Protein AF-A0AAJ0FU64-F1 (afdb_monomer)

Sequence (240 aa):
MDQGQDSQDTFSQEDHQVAYIFDPDQDENTRHQRPSKRRRVAKGPKKGAKTADEPPLFVPLFNGAEKTDFVKLRQRKFEESWGLIDQRIQNILRESNSATLEEVTKFVASAETECAGQIPSAFVITGPNIASQDLLFQQLSESLQQSVGGKFVRLKSSEAVTLKAALKKTIREAMASVGDEENDDLQVGNSQDTRRYLDYDLEALEVYIRPLKCEHVFVAFQDSEGFDSSLLSDLITLFQ

InterPro domains:
  IPR020795 Origin recognition complex, subunit 3 [PTHR12748] (24-239)
  IPR045667 Origin recognition complex subunit 3, N-terminal [PF07034] (40-238)

Secondary structure (DSSP, 8-state):
------------GGGG-S-----TTGGGT--SS--------PPPPP---SSS-PPPSSPPSGGGTS-HHHHHHHHHHHHHHHHHHHHHHHHHHHHHTHHHHHHHHHHHHHHHHHSTTS---------S-HHHHHHHHHHHHHHHHHHT--EEEEE-TTT-SSHHHHHHHHHHHHH--SS----SEEE-SSTT---EEETT-HHHHHHHHHHHT---EEEEETTGGGS-HHHHHHHHHHT-

Organism: NCBI:txid1105319

Foldseek 3Di:
DDDDDDPPPPDDPVNPDPDDDDDVVVVPPPPPDDDDDDDDDDDDDDDDDPDDPDDQPFDAPPVNPRDSVVSVVVSVVCVVVVVVVVVVVVVCLLVVCVVVLVVVLVQVVCCVPPVPPADRDDDDDDDPPLVSLVVNLVSNQVSCCVRVVAFEAEDEQVQPVDLQSVLLRLQCRRLDPPDDDDDQWDQQDDPPDRDIDGSNDCVSSCSNCVVVVHPDYHYHHSPVVSHDPVSVVVVSVVVD

Mean predicted aligned error: 13.58 Å

Structure (mmCIF, N/CA/C/O backbone):
data_AF-A0AAJ0FU64-F1
#
_entry.id   AF-A0AAJ0FU64-F1
#
loop_
_atom_site.group_PDB
_atom_site.id
_atom_site.type_symbol
_atom_site.label_atom_id
_atom_site.label_alt_id
_atom_site.label_comp_id
_atom_site.label_asym_id
_atom_site.label_entity_id
_atom_site.label_seq_id
_atom_site.pdbx_PDB_ins_code
_atom_site.Cartn_x
_atom_site.Cartn_y
_atom_site.Cartn_z
_atom_site.occupancy
_atom_site.B_iso_or_equiv
_atom_site.auth_seq_id
_atom_site.auth_comp_id
_atom_site.auth_asym_id
_atom_site.auth_atom_id
_atom_site.pdbx_PDB_model_num
ATOM 1 N N . MET A 1 1 ? 54.164 55.523 3.004 1.00 37.66 1 MET A N 1
ATOM 2 C CA . MET A 1 1 ? 52.748 55.328 3.367 1.00 37.66 1 MET A CA 1
ATOM 3 C C . MET A 1 1 ? 52.081 54.774 2.132 1.00 37.66 1 MET A C 1
ATOM 5 O O . MET A 1 1 ? 51.809 55.544 1.226 1.00 37.66 1 MET A O 1
ATOM 9 N N . ASP A 1 2 ? 51.955 53.455 2.063 1.00 37.62 2 ASP A N 1
ATOM 10 C CA . ASP A 1 2 ? 51.223 52.776 0.997 1.00 37.62 2 ASP A CA 1
ATOM 11 C C . ASP A 1 2 ? 49.914 52.302 1.632 1.00 37.62 2 ASP A C 1
ATOM 13 O O . ASP A 1 2 ? 49.940 51.550 2.610 1.00 37.62 2 ASP A O 1
ATOM 17 N N . GLN A 1 3 ? 48.802 52.907 1.215 1.00 38.75 3 GLN A N 1
ATOM 18 C CA . GLN A 1 3 ? 47.467 52.558 1.695 1.00 38.75 3 GLN A CA 1
ATOM 19 C C . GLN A 1 3 ? 46.899 51.469 0.787 1.00 38.75 3 GLN A C 1
ATOM 21 O O . GLN A 1 3 ? 47.032 51.535 -0.432 1.00 38.75 3 GLN A O 1
ATOM 26 N N . GLY A 1 4 ? 46.312 50.464 1.432 1.00 42.72 4 GLY A N 1
ATOM 27 C CA . GLY A 1 4 ? 45.973 49.175 0.852 1.00 42.72 4 GLY A CA 1
ATOM 28 C C . GLY A 1 4 ? 44.839 49.142 -0.164 1.00 42.72 4 GLY A C 1
ATOM 29 O O . GLY A 1 4 ? 44.128 50.113 -0.411 1.00 42.72 4 GLY A O 1
ATOM 30 N N . GLN A 1 5 ? 44.627 47.927 -0.659 1.00 37.69 5 GLN A N 1
ATOM 31 C CA . GLN A 1 5 ? 43.311 47.440 -1.043 1.00 37.69 5 GLN A CA 1
ATOM 32 C C . GLN A 1 5 ? 43.316 45.917 -0.918 1.00 37.69 5 GLN A C 1
ATOM 34 O O . GLN A 1 5 ? 43.734 45.194 -1.821 1.00 37.69 5 GLN A O 1
ATOM 39 N N . ASP A 1 6 ? 42.883 45.449 0.256 1.00 40.53 6 ASP A N 1
ATOM 40 C CA . ASP A 1 6 ? 42.442 44.075 0.459 1.00 40.53 6 ASP A CA 1
ATOM 41 C C . ASP A 1 6 ? 41.358 43.778 -0.579 1.00 40.53 6 ASP A C 1
ATOM 43 O O . ASP A 1 6 ? 40.273 44.365 -0.571 1.00 40.53 6 ASP A O 1
ATOM 47 N N . SER A 1 7 ? 41.679 42.892 -1.518 1.00 45.56 7 SER A N 1
ATOM 48 C CA . SER A 1 7 ? 40.706 42.340 -2.451 1.00 45.56 7 SER A CA 1
ATOM 49 C C . SER A 1 7 ? 39.827 41.378 -1.660 1.00 45.56 7 SER A C 1
ATOM 51 O O . SER A 1 7 ? 40.159 40.208 -1.505 1.00 45.56 7 SER A O 1
ATOM 53 N N . GLN A 1 8 ? 38.741 41.897 -1.084 1.00 46.25 8 GLN A N 1
ATOM 54 C CA . GLN A 1 8 ? 37.672 41.070 -0.538 1.00 46.25 8 GLN A CA 1
ATOM 55 C C . GLN A 1 8 ? 37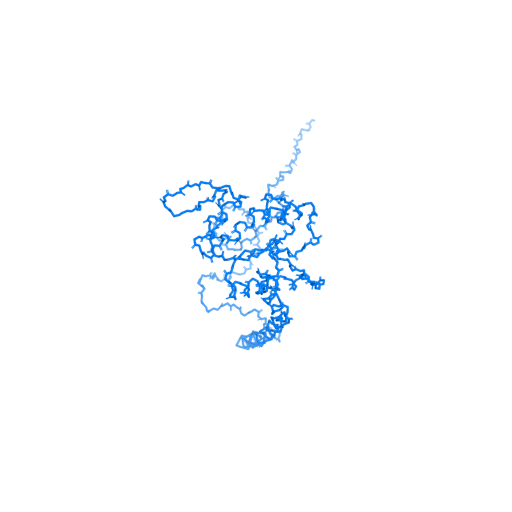.094 40.235 -1.682 1.00 46.25 8 GLN A C 1
ATOM 57 O O . GLN A 1 8 ? 36.351 40.749 -2.522 1.00 46.25 8 GLN A O 1
ATOM 62 N N . ASP A 1 9 ? 37.461 38.953 -1.707 1.00 52.78 9 ASP A N 1
ATOM 63 C CA . ASP A 1 9 ? 36.782 37.920 -2.480 1.00 52.78 9 ASP A CA 1
ATOM 64 C C . ASP A 1 9 ? 35.289 37.981 -2.139 1.00 52.78 9 ASP A C 1
ATOM 66 O O . ASP A 1 9 ? 34.839 37.605 -1.054 1.00 52.78 9 ASP A O 1
ATOM 70 N N . THR A 1 10 ? 34.514 38.544 -3.061 1.00 53.56 10 THR A N 1
ATOM 71 C CA . THR A 1 10 ? 33.060 38.570 -2.979 1.00 53.56 10 THR A CA 1
ATOM 72 C C . THR A 1 10 ? 32.566 37.180 -3.355 1.00 53.56 10 THR A C 1
ATOM 74 O O . THR A 1 10 ? 32.385 36.875 -4.532 1.00 53.56 10 THR A O 1
ATOM 77 N N . PHE A 1 11 ? 32.392 36.319 -2.347 1.00 50.56 11 PHE A N 1
ATOM 78 C CA . PHE A 1 11 ? 31.689 35.045 -2.497 1.00 50.56 11 PHE A CA 1
ATOM 79 C C . PHE A 1 11 ? 30.367 35.291 -3.228 1.00 50.56 11 PHE A C 1
ATOM 81 O O . PHE A 1 11 ? 29.574 36.157 -2.838 1.00 50.56 11 PHE A O 1
ATOM 88 N N . SER A 1 12 ? 30.154 34.577 -4.332 1.00 65.50 12 SER A N 1
ATOM 89 C CA . SER A 1 12 ? 28.913 34.694 -5.083 1.00 65.50 12 SER A CA 1
ATOM 90 C C . SER A 1 12 ? 27.810 33.998 -4.293 1.00 65.50 12 SER A C 1
ATOM 92 O O . SER A 1 12 ? 28.048 32.987 -3.642 1.00 65.50 12 SER A O 1
ATOM 94 N N . GLN A 1 13 ? 26.579 34.506 -4.356 1.00 59.09 13 GLN A N 1
ATOM 95 C CA . GLN A 1 13 ? 25.419 33.912 -3.678 1.00 59.09 13 GLN A CA 1
ATOM 96 C C . GLN A 1 13 ? 25.179 32.436 -4.077 1.00 59.09 13 GLN A C 1
ATOM 98 O O . GLN A 1 13 ? 24.516 31.695 -3.354 1.00 59.09 13 GLN A O 1
ATOM 103 N N . GLU A 1 14 ? 25.743 32.012 -5.212 1.00 63.06 14 GLU A N 1
ATOM 104 C CA . GLU A 1 14 ? 25.778 30.630 -5.692 1.00 63.06 14 GLU A CA 1
ATOM 105 C C . GLU A 1 14 ? 26.696 29.739 -4.831 1.00 63.06 14 GLU A C 1
ATOM 107 O O . GLU A 1 14 ? 26.322 28.609 -4.555 1.00 63.06 14 GLU A O 1
ATOM 112 N N . ASP A 1 15 ? 27.809 30.249 -4.287 1.00 66.69 15 ASP A N 1
ATOM 113 C CA . ASP A 1 15 ? 28.815 29.471 -3.533 1.00 66.69 15 ASP A CA 1
ATOM 114 C C . ASP A 1 15 ? 28.297 28.915 -2.187 1.00 66.69 15 ASP A C 1
ATOM 116 O O . ASP A 1 15 ? 28.938 28.067 -1.563 1.00 66.69 15 ASP A O 1
ATOM 120 N N . HIS A 1 16 ? 27.125 29.372 -1.732 1.00 76.56 16 HIS A N 1
ATOM 121 C CA . HIS A 1 16 ? 26.463 28.916 -0.504 1.00 76.56 16 HIS A CA 1
ATOM 122 C C . HIS A 1 16 ? 25.236 28.028 -0.759 1.00 76.56 16 HIS A C 1
ATOM 124 O O . HIS A 1 16 ? 24.528 27.671 0.186 1.00 76.56 16 HIS A O 1
ATOM 130 N N . GLN A 1 17 ? 24.953 27.673 -2.015 1.00 81.38 17 GLN A N 1
ATOM 131 C CA . GLN A 1 17 ? 23.816 26.813 -2.331 1.00 81.38 17 GLN A CA 1
ATOM 132 C C . GLN A 1 17 ? 24.127 25.350 -2.003 1.00 81.38 17 GLN A C 1
ATOM 134 O O . GLN A 1 17 ? 25.143 24.790 -2.410 1.00 81.38 17 GLN A O 1
ATOM 139 N N . VAL A 1 18 ? 23.212 24.722 -1.261 1.00 84.62 18 VAL A N 1
ATOM 140 C CA . VAL A 1 18 ? 23.307 23.315 -0.831 1.00 84.62 18 VAL A CA 1
ATOM 141 C C . VAL A 1 18 ? 22.848 22.323 -1.904 1.00 84.62 18 VAL A C 1
ATOM 143 O O . VAL A 1 18 ? 23.100 21.127 -1.783 1.00 84.62 18 VAL A O 1
ATOM 146 N N . ALA A 1 19 ? 22.181 22.804 -2.955 1.00 86.12 19 ALA A N 1
ATOM 147 C CA . ALA A 1 19 ? 21.742 22.005 -4.089 1.00 86.12 19 ALA A CA 1
ATOM 148 C C . ALA A 1 19 ? 21.644 22.872 -5.349 1.00 86.12 19 ALA A C 1
ATOM 150 O O . ALA A 1 19 ? 21.231 24.028 -5.278 1.00 86.12 19 ALA A O 1
ATOM 151 N N . TYR A 1 20 ? 21.976 22.278 -6.495 1.00 83.94 20 TYR A N 1
ATOM 152 C CA . TYR A 1 20 ? 21.874 22.904 -7.810 1.00 83.94 20 TYR A CA 1
ATOM 153 C C . TYR A 1 20 ? 20.974 22.052 -8.696 1.00 83.94 20 TYR A C 1
ATOM 155 O O . TYR A 1 20 ? 21.162 20.838 -8.792 1.00 83.94 20 TYR A O 1
ATOM 163 N N . ILE A 1 21 ? 20.016 22.691 -9.360 1.00 85.12 21 ILE A N 1
ATOM 164 C CA . ILE A 1 21 ? 19.169 22.045 -10.362 1.00 85.12 21 ILE A CA 1
ATOM 165 C C . ILE A 1 21 ? 19.742 22.406 -11.727 1.00 85.12 21 ILE A C 1
ATOM 167 O O . ILE A 1 21 ? 19.735 23.570 -12.118 1.00 85.12 21 ILE A O 1
ATOM 171 N N . PHE A 1 22 ? 20.266 21.410 -12.440 1.00 83.44 22 PHE A N 1
ATOM 172 C CA . PHE A 1 22 ? 20.694 21.587 -13.821 1.00 83.44 22 PHE A CA 1
ATOM 173 C C . PHE A 1 22 ? 19.539 21.226 -14.750 1.00 83.44 22 PHE A C 1
ATOM 175 O O . PHE A 1 22 ? 19.211 20.050 -14.905 1.00 83.44 22 PHE A O 1
ATOM 182 N N . ASP A 1 23 ? 18.931 22.246 -15.348 1.00 84.88 23 ASP A N 1
ATOM 183 C CA . ASP A 1 23 ? 17.910 22.092 -16.376 1.00 84.88 23 ASP A CA 1
ATOM 184 C C . ASP A 1 23 ? 18.543 22.357 -17.757 1.00 84.88 23 ASP A C 1
ATOM 186 O O . ASP A 1 23 ? 18.728 23.518 -18.138 1.00 84.88 23 ASP A O 1
ATOM 190 N N . PRO A 1 24 ? 18.917 21.306 -18.513 1.00 77.31 24 PRO A N 1
ATOM 191 C CA . PRO A 1 24 ? 19.576 21.457 -19.810 1.00 77.31 24 PRO A CA 1
ATOM 192 C C . PRO A 1 24 ? 18.705 22.151 -20.870 1.00 77.31 24 PRO A C 1
ATOM 194 O O . PRO A 1 24 ? 19.241 22.586 -21.892 1.00 77.31 24 PRO A O 1
ATOM 197 N N . ASP A 1 25 ? 17.393 22.276 -20.645 1.00 72.88 25 ASP A N 1
ATOM 198 C CA . ASP A 1 25 ? 16.456 22.887 -21.589 1.00 72.88 25 ASP A CA 1
ATOM 199 C C . ASP A 1 25 ? 16.228 24.391 -21.318 1.00 72.88 25 ASP A C 1
ATOM 201 O O . ASP A 1 25 ? 15.768 25.118 -22.206 1.00 72.88 25 ASP A O 1
ATOM 205 N N . GLN A 1 26 ? 16.609 24.903 -20.137 1.00 59.59 26 GLN A N 1
ATOM 206 C CA . GLN A 1 26 ? 16.503 26.332 -19.789 1.00 59.59 26 GLN A CA 1
ATOM 207 C C . GLN A 1 26 ? 17.594 27.214 -20.425 1.00 59.59 26 GLN A C 1
ATOM 209 O O . GLN A 1 26 ? 17.371 28.407 -20.655 1.00 59.59 26 GLN A O 1
ATOM 214 N N . ASP A 1 27 ? 18.741 26.635 -20.790 1.00 55.06 27 ASP A N 1
ATOM 215 C CA . ASP A 1 27 ? 19.926 27.352 -21.295 1.00 55.06 27 ASP A CA 1
ATOM 216 C C . ASP A 1 27 ? 19.758 27.997 -22.692 1.00 55.06 27 ASP A C 1
ATOM 218 O O . ASP A 1 27 ? 20.630 28.740 -23.164 1.00 55.06 27 ASP A O 1
ATOM 222 N N . GLU A 1 28 ? 18.648 27.753 -23.395 1.00 55.38 28 GLU A N 1
ATOM 223 C CA . GLU A 1 28 ? 18.408 28.354 -24.714 1.00 55.38 28 GLU A CA 1
ATOM 224 C C . GLU A 1 28 ? 17.827 29.782 -24.656 1.00 55.38 28 GLU A C 1
ATOM 226 O O . GLU A 1 28 ? 18.023 30.532 -25.616 1.00 55.38 28 GLU A O 1
ATOM 231 N N . ASN A 1 29 ? 17.200 30.204 -23.547 1.00 53.53 29 ASN A N 1
ATOM 232 C CA . ASN A 1 29 ? 16.502 31.502 -23.457 1.00 53.53 29 ASN A CA 1
ATOM 233 C C . ASN A 1 29 ? 17.189 32.575 -22.583 1.00 53.53 29 ASN A C 1
ATOM 235 O O . ASN A 1 29 ? 16.789 33.736 -22.633 1.00 53.53 29 ASN A O 1
ATOM 239 N N . THR A 1 30 ? 18.254 32.257 -21.842 1.00 50.09 30 THR A N 1
ATOM 240 C CA . THR A 1 30 ? 18.932 33.184 -20.902 1.00 50.09 30 THR A CA 1
ATOM 241 C C . THR A 1 30 ? 20.357 33.563 -21.336 1.00 50.09 30 THR A C 1
ATOM 243 O O . THR A 1 30 ? 21.264 33.742 -20.527 1.00 50.09 30 THR A O 1
ATOM 246 N N . ARG A 1 31 ? 20.590 33.779 -22.641 1.00 48.47 31 ARG A N 1
ATOM 247 C CA . ARG A 1 31 ? 21.907 34.179 -23.202 1.00 48.47 31 ARG A CA 1
ATOM 248 C C . ARG A 1 31 ? 22.365 35.623 -22.918 1.00 48.47 31 ARG A C 1
ATOM 250 O O . ARG A 1 31 ? 23.233 36.145 -23.622 1.00 48.47 31 ARG A O 1
ATOM 257 N N . HIS A 1 32 ? 21.857 36.276 -21.880 1.00 47.59 32 HIS A N 1
ATOM 258 C CA . HIS A 1 32 ? 22.292 37.619 -21.497 1.00 47.59 32 HIS A CA 1
ATOM 259 C C . HIS A 1 32 ? 22.683 37.680 -20.021 1.00 47.59 32 HIS A C 1
ATOM 261 O O . HIS A 1 32 ? 21.982 38.319 -19.251 1.00 47.59 32 HIS A O 1
ATOM 267 N N . GLN A 1 33 ? 23.792 37.023 -19.650 1.00 51.66 33 GLN A N 1
ATOM 268 C CA . GLN A 1 33 ? 24.817 37.508 -18.698 1.00 51.66 33 GLN A CA 1
ATOM 269 C C . GLN A 1 33 ? 25.742 36.361 -18.233 1.00 51.66 33 GLN A C 1
ATOM 271 O O . GLN A 1 33 ? 25.484 35.737 -17.216 1.00 51.66 33 GLN A O 1
ATOM 276 N N . ARG A 1 34 ? 26.841 36.092 -18.959 1.00 48.16 34 ARG A N 1
ATOM 277 C CA . ARG A 1 34 ? 28.192 35.781 -18.413 1.00 48.16 34 ARG A CA 1
ATOM 278 C C . ARG A 1 34 ? 29.201 35.474 -19.547 1.00 48.16 34 ARG A C 1
ATOM 280 O O . ARG A 1 34 ? 28.785 35.170 -20.667 1.00 48.16 34 ARG A O 1
ATOM 287 N N . PRO A 1 35 ? 30.521 35.646 -19.308 1.00 44.00 35 PRO A N 1
ATOM 288 C CA . PRO A 1 35 ? 31.505 35.987 -20.331 1.00 44.00 35 PRO A CA 1
ATOM 289 C C . PRO A 1 35 ? 32.068 34.795 -21.107 1.00 44.00 35 PRO A C 1
ATOM 291 O O . PRO A 1 35 ? 32.102 33.649 -20.667 1.00 44.00 35 PRO A O 1
ATOM 294 N N . SER A 1 36 ? 32.595 35.130 -22.281 1.00 50.09 36 SER A N 1
ATOM 295 C CA . SER A 1 36 ? 33.206 34.246 -23.264 1.00 50.09 36 SER A CA 1
ATOM 296 C C . SER A 1 36 ? 34.469 33.537 -22.762 1.00 50.09 36 SER A C 1
ATOM 298 O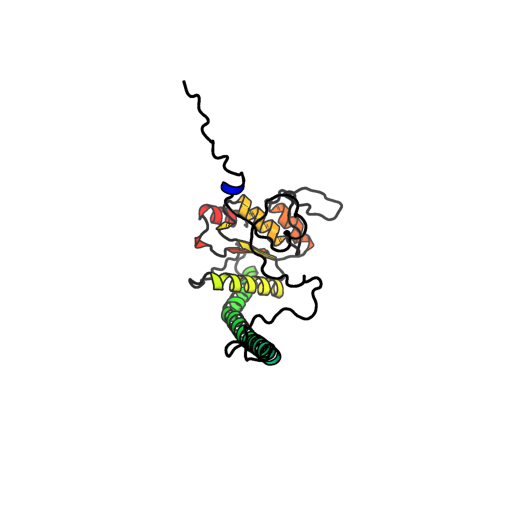 O . SER A 1 36 ? 35.501 34.184 -22.580 1.00 50.09 36 SER A O 1
ATOM 300 N N . LYS A 1 37 ? 34.428 32.203 -22.681 1.00 49.47 37 LYS A N 1
ATOM 301 C CA . LYS A 1 37 ? 35.402 31.285 -23.313 1.00 49.47 37 LYS A CA 1
ATOM 302 C C . LYS A 1 37 ? 35.129 29.851 -22.870 1.00 49.47 37 LYS A C 1
ATOM 304 O O . LYS A 1 37 ? 35.627 29.400 -21.847 1.00 49.47 37 LYS A O 1
ATOM 309 N N . ARG A 1 38 ? 34.447 29.085 -23.720 1.00 51.59 38 ARG A N 1
ATOM 310 C CA . ARG A 1 38 ? 34.633 27.633 -23.781 1.00 51.59 38 ARG A CA 1
ATOM 311 C C . ARG A 1 38 ? 34.534 27.162 -25.229 1.00 51.59 38 ARG A C 1
ATOM 313 O O . ARG A 1 38 ? 33.763 27.677 -26.033 1.00 51.59 38 ARG A O 1
ATOM 320 N N . ARG A 1 39 ? 35.458 26.262 -25.554 1.00 52.38 39 ARG A N 1
ATOM 321 C CA . ARG A 1 39 ? 35.813 25.728 -26.872 1.00 52.38 39 ARG A CA 1
ATOM 322 C C . ARG A 1 39 ? 34.581 25.197 -27.612 1.00 52.38 39 ARG A C 1
ATOM 324 O O . ARG A 1 39 ? 33.837 24.395 -27.061 1.00 52.38 39 ARG A O 1
ATOM 331 N N . ARG A 1 40 ? 34.405 25.620 -28.872 1.00 44.22 40 ARG A N 1
ATOM 332 C CA . ARG A 1 40 ? 33.376 25.094 -29.784 1.00 44.22 40 ARG A CA 1
ATOM 333 C C . ARG A 1 40 ? 33.530 23.576 -29.912 1.00 44.22 40 ARG A C 1
ATOM 335 O O . ARG A 1 40 ? 34.533 23.111 -30.450 1.00 44.22 40 ARG A O 1
ATOM 342 N N . VAL A 1 41 ? 32.510 22.838 -29.498 1.00 40.81 41 VAL A N 1
ATOM 343 C CA . VAL A 1 41 ? 32.207 21.501 -30.019 1.00 40.81 41 VAL A CA 1
ATOM 344 C C . VAL A 1 41 ? 30.847 21.614 -30.709 1.00 40.81 41 VAL A C 1
ATOM 346 O O . VAL A 1 41 ? 29.991 22.382 -30.271 1.00 40.81 41 VAL A O 1
ATOM 349 N N . ALA A 1 42 ? 30.728 20.997 -31.880 1.00 41.78 42 ALA A N 1
ATOM 350 C CA . ALA A 1 42 ? 29.687 21.268 -32.865 1.00 41.78 42 ALA A CA 1
ATOM 351 C C . ALA A 1 42 ? 28.251 21.105 -32.324 1.00 41.78 42 ALA A C 1
ATOM 353 O O . ALA A 1 42 ? 27.965 20.211 -31.535 1.00 41.78 42 ALA A O 1
ATOM 354 N N . LYS A 1 43 ? 27.353 21.981 -32.801 1.00 40.94 43 LYS A N 1
ATOM 355 C CA . LYS A 1 43 ? 25.907 21.979 -32.533 1.00 40.94 43 LYS A CA 1
ATOM 356 C C . LYS A 1 43 ? 25.243 20.717 -33.100 1.00 40.94 43 LYS A C 1
ATOM 358 O O . LYS A 1 43 ? 25.306 20.504 -34.308 1.00 40.94 43 LYS A O 1
ATOM 363 N N . GLY A 1 44 ? 24.542 19.962 -32.257 1.00 41.81 44 GLY A N 1
ATOM 364 C CA . GLY A 1 44 ? 23.466 19.055 -32.679 1.00 41.81 44 GLY A CA 1
ATOM 365 C C . GLY A 1 44 ? 22.113 19.790 -32.712 1.00 41.81 44 GLY A C 1
ATOM 366 O O . GLY A 1 44 ? 21.960 20.784 -31.997 1.00 41.81 44 GLY A O 1
ATOM 367 N N . PRO A 1 45 ? 21.147 19.377 -33.554 1.00 41.34 45 PRO A N 1
ATOM 368 C CA . PRO A 1 45 ? 19.864 20.061 -33.679 1.00 41.34 45 PRO A CA 1
ATOM 369 C C . PRO A 1 45 ? 18.905 19.730 -32.522 1.00 41.34 45 PRO A C 1
ATOM 371 O O . PRO A 1 45 ? 18.887 18.617 -32.000 1.00 41.34 45 PRO A O 1
ATOM 374 N N . LYS A 1 46 ? 18.108 20.740 -32.154 1.00 45.50 46 LYS A N 1
ATOM 375 C CA . LYS A 1 46 ? 17.093 20.762 -31.089 1.00 45.50 46 LYS A CA 1
ATOM 376 C C . LYS A 1 46 ? 15.949 19.775 -31.358 1.00 45.50 46 LYS A C 1
ATOM 378 O O . LYS A 1 46 ? 15.445 19.727 -32.479 1.00 45.50 46 LYS A O 1
ATOM 383 N N . LYS A 1 47 ? 15.481 19.072 -30.320 1.00 39.38 47 LYS A N 1
ATOM 384 C CA . LYS A 1 47 ? 14.244 18.277 -30.353 1.00 39.38 47 LYS A CA 1
ATOM 385 C C . LYS A 1 47 ? 13.077 19.080 -29.781 1.00 39.38 47 LYS A C 1
ATOM 387 O O . LYS A 1 47 ? 13.019 19.340 -28.588 1.00 39.38 47 LYS A O 1
ATOM 392 N N . GLY A 1 48 ? 12.135 19.424 -30.651 1.00 40.19 48 GLY A N 1
ATOM 393 C CA . GLY A 1 48 ? 10.733 19.616 -30.299 1.00 40.19 48 GLY A CA 1
ATOM 394 C C . GLY A 1 48 ? 9.913 18.510 -30.965 1.00 40.19 48 GLY A C 1
ATOM 395 O O . GLY A 1 48 ? 10.272 18.074 -32.056 1.00 40.19 48 GLY A O 1
ATOM 396 N N . ALA A 1 49 ? 8.822 18.112 -30.307 1.00 38.50 49 ALA A N 1
ATOM 397 C CA . ALA A 1 49 ? 7.844 17.074 -30.665 1.00 38.50 49 ALA A CA 1
ATOM 398 C C . ALA A 1 49 ? 8.171 15.634 -30.211 1.00 38.50 49 ALA A C 1
ATOM 400 O O . ALA A 1 49 ? 8.999 14.921 -30.776 1.00 38.50 49 ALA A O 1
ATOM 401 N N . LYS A 1 50 ? 7.416 15.184 -29.197 1.00 52.06 50 LYS A N 1
ATOM 402 C CA . LYS A 1 50 ? 7.201 13.770 -28.877 1.00 52.06 50 LYS A CA 1
ATOM 403 C C . LYS A 1 50 ? 6.428 13.118 -30.029 1.00 52.06 50 LYS A C 1
ATOM 405 O O . LYS A 1 50 ? 5.209 13.187 -30.028 1.00 52.06 50 LYS A O 1
ATOM 410 N N . THR A 1 51 ? 7.140 12.514 -30.979 1.00 45.59 51 THR A N 1
ATOM 411 C CA . THR A 1 51 ? 6.758 11.286 -31.707 1.00 45.59 51 THR A CA 1
ATOM 412 C C . THR A 1 51 ? 7.905 10.852 -32.632 1.00 45.59 51 THR A C 1
ATOM 414 O O . THR A 1 51 ? 8.338 11.628 -33.476 1.00 45.59 51 THR A O 1
ATOM 417 N N . ALA A 1 52 ? 8.327 9.587 -32.489 1.00 50.44 52 ALA A N 1
ATOM 418 C CA . ALA A 1 52 ? 9.065 8.765 -33.463 1.00 50.44 52 ALA A CA 1
ATOM 419 C C . ALA A 1 52 ? 10.552 9.073 -33.779 1.00 50.44 52 ALA A C 1
ATOM 421 O O . ALA A 1 52 ? 10.912 9.140 -34.943 1.00 50.44 52 ALA A O 1
ATOM 422 N N . ASP A 1 53 ? 11.425 9.197 -32.770 1.00 57.50 53 ASP A N 1
ATOM 423 C CA . ASP A 1 53 ? 12.809 8.648 -32.772 1.00 57.50 53 ASP A CA 1
ATOM 424 C C . ASP A 1 53 ? 13.511 9.090 -31.473 1.00 57.50 53 ASP A C 1
ATOM 426 O O . ASP A 1 53 ? 14.390 9.963 -31.445 1.00 57.50 53 ASP A O 1
ATOM 430 N N . GLU A 1 54 ? 13.095 8.540 -30.330 1.00 71.38 54 GLU A N 1
ATOM 431 C CA . GLU A 1 54 ? 14.026 8.521 -29.202 1.00 71.38 54 GLU A CA 1
ATOM 432 C C . GLU A 1 54 ? 15.225 7.655 -29.600 1.00 71.38 54 GLU A C 1
ATOM 434 O O . GLU A 1 54 ? 15.034 6.578 -30.177 1.00 71.38 54 GLU A O 1
ATOM 439 N N . PRO A 1 55 ? 16.464 8.145 -29.397 1.00 74.75 55 PRO A N 1
ATOM 440 C CA . PRO A 1 55 ? 17.632 7.340 -29.700 1.00 74.75 55 PRO A CA 1
ATOM 441 C C . PRO A 1 55 ? 17.546 6.045 -28.884 1.00 74.75 55 PRO A C 1
ATOM 443 O O . PRO A 1 55 ? 17.124 6.093 -27.726 1.00 74.75 55 PRO A O 1
ATOM 446 N N . PRO A 1 56 ? 17.919 4.893 -29.467 1.00 80.31 56 PRO A N 1
ATOM 447 C CA . PRO A 1 56 ? 17.920 3.647 -28.719 1.00 80.31 56 PRO A CA 1
ATOM 448 C C . PRO A 1 56 ? 18.796 3.802 -27.471 1.00 80.31 56 PRO A C 1
ATOM 450 O O . PRO A 1 56 ? 19.896 4.353 -27.543 1.00 80.31 56 PRO A O 1
ATOM 453 N N . LEU A 1 57 ? 18.306 3.308 -26.333 1.00 91.00 57 LEU A N 1
ATOM 454 C CA . LEU A 1 57 ? 19.043 3.318 -25.063 1.00 91.00 57 LEU A CA 1
ATOM 455 C C . LEU A 1 57 ? 20.269 2.402 -25.139 1.00 91.00 57 LEU A C 1
ATOM 457 O O . LEU A 1 57 ? 21.266 2.596 -24.446 1.00 91.00 57 LEU A O 1
ATOM 461 N N . PHE A 1 58 ? 20.190 1.382 -25.993 1.00 93.75 58 PHE A N 1
ATOM 462 C CA . PHE A 1 58 ? 21.281 0.456 -26.225 1.00 93.75 58 PHE A CA 1
ATOM 463 C C . PHE A 1 58 ? 22.344 1.092 -27.118 1.00 93.75 58 PHE A C 1
ATOM 465 O O . PHE A 1 58 ? 22.064 1.566 -28.216 1.00 93.75 58 PHE A O 1
ATOM 472 N N . VAL A 1 59 ? 23.596 1.039 -26.666 1.00 93.62 59 VAL A N 1
ATOM 473 C CA . VAL A 1 59 ? 24.740 1.445 -27.486 1.00 93.62 59 VAL A CA 1
ATOM 474 C C . VAL A 1 59 ? 25.018 0.405 -28.583 1.00 93.62 59 VAL A C 1
ATOM 476 O O . VAL A 1 59 ? 24.835 -0.795 -28.332 1.00 93.62 59 VAL A O 1
ATOM 479 N N . PRO A 1 60 ? 25.473 0.825 -29.780 1.00 94.31 60 PRO A N 1
ATOM 480 C CA . PRO A 1 60 ? 25.893 -0.099 -30.829 1.00 94.31 60 PRO A CA 1
ATOM 481 C C . PRO A 1 60 ? 27.083 -0.965 -30.398 1.00 94.31 60 PRO A C 1
ATOM 483 O O . PRO A 1 60 ? 28.085 -0.461 -29.884 1.00 94.31 60 PRO A O 1
ATOM 486 N N . LEU A 1 61 ? 26.993 -2.269 -30.642 1.00 93.75 61 LEU A N 1
ATOM 487 C CA . LEU A 1 61 ? 28.067 -3.226 -30.381 1.00 93.75 61 LEU A CA 1
ATOM 488 C C . LEU A 1 61 ? 29.148 -3.197 -31.477 1.00 93.75 61 LEU A C 1
ATOM 490 O O . LEU A 1 61 ? 29.049 -2.481 -32.477 1.00 93.75 61 LEU A O 1
ATOM 494 N N . PHE A 1 62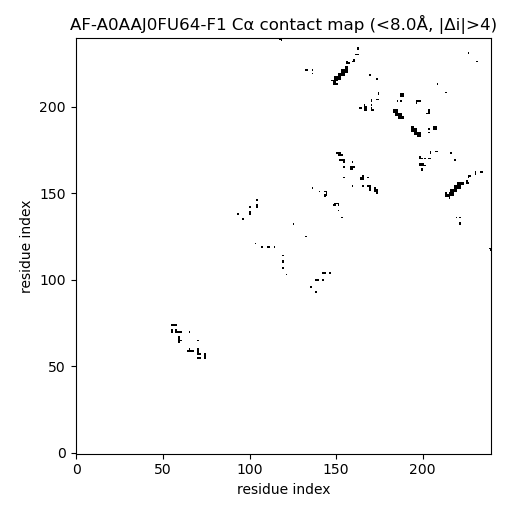 ? 30.207 -3.990 -31.271 1.00 92.50 62 PHE A N 1
ATOM 495 C CA . PHE A 1 62 ? 31.333 -4.145 -32.202 1.00 92.50 62 PHE A CA 1
ATOM 496 C C . PHE A 1 62 ? 31.993 -2.810 -32.579 1.00 92.50 62 PHE A C 1
ATOM 498 O O . PHE A 1 62 ? 32.211 -2.526 -33.754 1.00 92.50 62 PHE A O 1
ATOM 505 N N . ASN A 1 63 ? 32.291 -1.975 -31.577 1.00 91.00 63 ASN A N 1
ATOM 506 C CA . ASN A 1 63 ? 32.894 -0.649 -31.762 1.00 91.00 63 ASN A CA 1
ATOM 507 C C . ASN A 1 63 ? 32.112 0.251 -32.739 1.00 91.00 63 ASN A C 1
ATOM 509 O O . ASN A 1 63 ? 32.709 1.002 -33.507 1.00 91.00 63 ASN A O 1
ATOM 513 N N . GLY A 1 64 ? 30.779 0.166 -32.738 1.00 90.94 64 GLY A N 1
ATOM 514 C CA . GLY A 1 64 ? 29.939 0.972 -33.626 1.00 90.94 64 GLY A CA 1
ATOM 515 C C . GLY A 1 64 ? 29.610 0.326 -34.971 1.00 90.94 64 GLY A C 1
ATOM 516 O O . GLY A 1 64 ? 28.921 0.949 -35.773 1.00 90.94 64 GLY A O 1
ATOM 517 N N . ALA A 1 65 ? 30.072 -0.901 -35.235 1.00 91.75 65 ALA A N 1
ATOM 518 C CA . ALA A 1 65 ? 29.771 -1.602 -36.484 1.00 91.75 65 ALA A CA 1
ATOM 519 C C . ALA A 1 65 ? 28.357 -2.220 -36.518 1.00 91.75 65 ALA A C 1
ATOM 521 O O . ALA A 1 65 ? 27.870 -2.583 -37.592 1.00 91.75 65 ALA A O 1
ATOM 522 N N . GLU A 1 66 ? 27.683 -2.355 -35.368 1.00 94.94 66 GLU A N 1
ATOM 523 C CA . GLU A 1 66 ? 26.290 -2.812 -35.307 1.00 94.94 66 GLU A CA 1
ATOM 524 C C . GLU A 1 66 ? 25.356 -1.795 -35.985 1.00 94.94 66 GLU A C 1
ATOM 526 O O . GLU A 1 66 ? 25.309 -0.619 -35.625 1.00 94.94 66 GLU A O 1
ATOM 531 N N . LYS A 1 67 ? 24.577 -2.258 -36.971 1.00 93.69 67 LYS A N 1
ATOM 532 C CA . LYS A 1 67 ? 23.588 -1.419 -37.660 1.00 93.69 67 LYS A CA 1
ATOM 533 C C . LYS A 1 67 ? 22.508 -0.956 -36.684 1.00 93.69 67 LYS A C 1
ATOM 535 O O . LYS A 1 67 ? 22.058 -1.727 -35.840 1.00 93.69 67 LYS A O 1
ATOM 540 N N . THR A 1 68 ? 22.010 0.262 -36.874 1.00 91.56 68 THR A N 1
ATOM 541 C CA . THR A 1 68 ? 20.954 0.866 -36.042 1.00 91.56 68 THR A CA 1
ATOM 542 C C . THR A 1 68 ? 19.704 -0.006 -35.928 1.00 91.56 68 THR A C 1
ATOM 544 O O . THR A 1 68 ? 19.117 -0.092 -34.853 1.00 91.56 68 THR A O 1
ATOM 547 N N . ASP A 1 69 ? 19.325 -0.701 -37.002 1.00 92.56 69 ASP A N 1
ATOM 548 C CA . ASP A 1 69 ? 18.168 -1.603 -36.999 1.00 92.56 69 ASP A CA 1
ATOM 549 C C . ASP A 1 69 ? 18.372 -2.798 -36.060 1.00 92.56 69 ASP A C 1
ATOM 551 O O . ASP A 1 69 ? 17.429 -3.228 -35.397 1.00 92.56 69 ASP A O 1
ATOM 555 N N . PHE A 1 70 ? 19.605 -3.305 -35.948 1.00 94.44 70 PHE A N 1
ATOM 556 C CA . PHE A 1 70 ? 19.944 -4.389 -35.023 1.00 94.44 70 PHE A CA 1
ATOM 557 C C . PHE A 1 70 ? 19.996 -3.910 -33.575 1.00 94.44 70 PHE A C 1
ATOM 559 O O . PHE A 1 70 ? 19.485 -4.607 -32.702 1.00 94.44 70 PHE A O 1
ATOM 566 N N . VAL A 1 71 ? 20.491 -2.692 -33.329 1.00 95.25 71 VAL A N 1
ATOM 567 C CA . VAL A 1 71 ? 20.425 -2.059 -32.002 1.00 95.25 71 VAL A CA 1
ATOM 568 C C . VAL A 1 71 ? 18.969 -1.935 -31.543 1.00 95.25 71 VAL A C 1
ATOM 570 O O . VAL A 1 71 ? 18.618 -2.403 -30.458 1.00 95.25 71 VAL A O 1
ATOM 573 N N . LYS A 1 72 ? 18.101 -1.373 -32.400 1.00 94.12 72 LYS A N 1
ATOM 574 C CA . LYS A 1 72 ? 16.659 -1.228 -32.135 1.00 94.12 72 LYS A CA 1
ATOM 575 C C . LYS A 1 72 ? 15.987 -2.589 -31.931 1.00 94.12 72 LYS A C 1
ATOM 577 O O . LYS A 1 72 ? 15.171 -2.742 -31.025 1.00 94.12 72 LYS A O 1
ATOM 582 N N . LEU A 1 73 ? 16.339 -3.592 -32.739 1.00 95.44 73 LEU A N 1
ATOM 583 C CA . LEU A 1 73 ? 15.801 -4.947 -32.603 1.00 95.44 73 LEU A CA 1
ATOM 584 C C . LEU A 1 73 ? 16.222 -5.605 -31.283 1.00 95.44 73 LEU A C 1
ATOM 586 O O . LEU A 1 73 ? 15.381 -6.207 -30.618 1.00 95.44 73 LEU A O 1
ATOM 590 N N . ARG A 1 74 ? 17.493 -5.481 -30.888 1.00 95.81 74 ARG A N 1
ATOM 591 C CA . ARG A 1 74 ? 18.015 -6.030 -29.630 1.00 95.81 74 ARG A CA 1
ATOM 592 C C . ARG A 1 74 ? 17.352 -5.379 -28.423 1.00 95.81 74 ARG A C 1
ATOM 594 O O . ARG A 1 74 ? 16.968 -6.097 -27.504 1.00 95.81 74 ARG A O 1
ATOM 601 N N . GLN A 1 75 ? 17.176 -4.058 -28.448 1.00 95.62 75 GLN A N 1
ATOM 602 C CA . GLN A 1 75 ? 16.443 -3.342 -27.405 1.00 95.62 75 GLN A CA 1
ATOM 603 C C . GLN A 1 75 ? 14.998 -3.839 -27.306 1.00 95.62 75 GLN A C 1
ATOM 605 O O . GLN A 1 75 ? 14.582 -4.266 -26.235 1.00 95.62 75 GLN A O 1
ATOM 610 N N . ARG A 1 76 ? 14.269 -3.897 -28.427 1.00 95.44 76 ARG A N 1
ATOM 611 C CA . ARG A 1 76 ? 12.890 -4.406 -28.436 1.00 95.44 76 ARG A CA 1
ATOM 612 C C . ARG A 1 76 ? 12.805 -5.826 -27.876 1.00 95.44 76 ARG A C 1
ATOM 614 O O . ARG A 1 76 ? 11.942 -6.122 -27.062 1.00 95.44 76 ARG A O 1
ATOM 621 N N . LYS A 1 77 ? 13.712 -6.714 -28.295 1.00 97.12 77 LYS A N 1
ATOM 622 C CA . LYS A 1 77 ? 13.735 -8.105 -27.822 1.00 97.12 77 LYS A CA 1
ATOM 623 C C . LYS A 1 77 ? 14.048 -8.207 -26.335 1.00 97.12 77 LYS A C 1
ATOM 625 O O . LYS A 1 77 ? 13.473 -9.061 -25.664 1.00 97.12 77 LYS A O 1
ATOM 630 N N . PHE A 1 78 ? 14.934 -7.353 -25.831 1.00 97.06 78 PHE A N 1
ATOM 631 C CA . PHE A 1 78 ? 15.180 -7.229 -24.402 1.00 97.06 78 PHE A CA 1
ATOM 632 C C . PHE A 1 78 ? 13.917 -6.776 -23.662 1.00 97.06 78 PHE A C 1
ATOM 634 O O . PHE A 1 78 ? 13.515 -7.463 -22.734 1.00 97.06 78 PHE A O 1
ATOM 641 N N . GLU A 1 79 ? 13.263 -5.697 -24.096 1.00 97.06 79 GLU A N 1
ATOM 642 C CA . GLU A 1 79 ? 12.046 -5.162 -23.464 1.00 97.06 79 GLU A CA 1
ATOM 643 C C . GLU A 1 79 ? 10.900 -6.185 -23.462 1.00 97.06 79 GLU A C 1
ATOM 645 O O . GLU A 1 79 ? 10.276 -6.406 -22.428 1.00 97.06 79 GLU A O 1
ATOM 650 N N . GLU A 1 80 ? 10.675 -6.872 -24.587 1.00 97.31 80 GLU A N 1
ATOM 651 C CA . GLU A 1 80 ? 9.696 -7.962 -24.699 1.00 97.31 80 GLU A CA 1
ATOM 652 C C . GLU A 1 80 ? 10.009 -9.096 -23.710 1.00 97.31 80 GLU A C 1
ATOM 654 O O . GLU A 1 80 ? 9.134 -9.557 -22.979 1.00 97.31 80 GLU A O 1
ATOM 659 N N . SER A 1 81 ? 11.267 -9.546 -23.671 1.00 97.81 81 SER A N 1
ATOM 660 C CA . SER A 1 81 ? 11.675 -10.672 -22.821 1.00 97.81 81 SER A CA 1
ATOM 661 C C . SER A 1 81 ? 11.646 -10.301 -21.340 1.00 97.81 81 SER A C 1
ATOM 663 O O . SER A 1 81 ? 11.198 -11.092 -20.511 1.00 97.81 81 SER A O 1
ATOM 665 N N . TRP A 1 82 ? 12.106 -9.095 -21.008 1.00 98.06 82 TRP A N 1
ATOM 666 C CA . TRP A 1 82 ? 12.079 -8.563 -19.655 1.00 98.06 82 TRP A CA 1
ATOM 667 C C . TRP A 1 82 ? 10.644 -8.385 -19.171 1.00 98.06 82 TRP A C 1
ATOM 669 O O . TRP A 1 82 ? 10.341 -8.812 -18.064 1.00 98.06 82 TRP A O 1
ATOM 679 N N . GLY A 1 83 ? 9.746 -7.869 -20.016 1.00 97.81 83 GLY A N 1
ATOM 680 C CA . GLY A 1 83 ? 8.327 -7.740 -19.685 1.00 97.81 83 GLY A CA 1
ATOM 681 C C . GLY A 1 83 ? 7.680 -9.074 -19.306 1.00 97.81 83 GLY A C 1
ATOM 682 O O . GLY A 1 83 ? 6.948 -9.134 -18.324 1.00 97.81 83 GLY A O 1
ATOM 683 N N . LEU A 1 84 ? 7.999 -10.167 -20.012 1.00 97.50 84 LEU A N 1
ATOM 684 C CA . LEU A 1 84 ? 7.504 -11.507 -19.658 1.00 97.50 84 LEU A CA 1
ATOM 685 C C . LEU A 1 84 ? 8.046 -11.998 -18.305 1.00 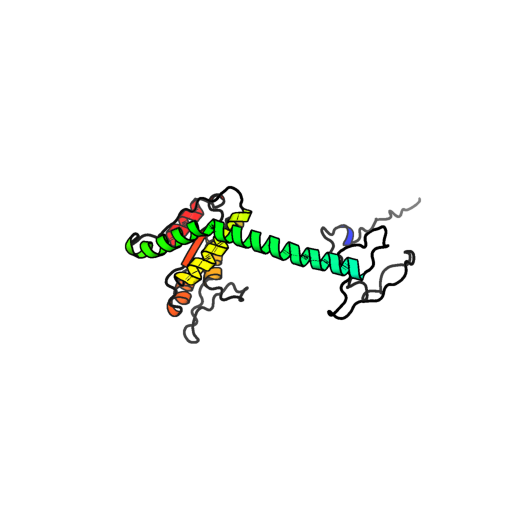97.50 84 LEU A C 1
ATOM 687 O O . LEU A 1 84 ? 7.315 -12.617 -17.529 1.00 97.50 84 LEU A O 1
ATOM 691 N N . ILE A 1 85 ? 9.330 -11.754 -18.028 1.00 97.75 85 ILE A N 1
ATOM 692 C CA . ILE A 1 85 ? 9.966 -12.153 -16.765 1.00 97.75 85 ILE A CA 1
ATOM 693 C C . ILE A 1 85 ? 9.389 -11.341 -15.606 1.00 97.75 85 ILE A C 1
ATOM 695 O O . ILE A 1 85 ? 9.002 -11.927 -14.597 1.00 97.75 85 ILE A O 1
ATOM 699 N N . ASP A 1 86 ? 9.292 -10.024 -15.764 1.00 96.50 86 ASP A N 1
ATOM 700 C CA . ASP A 1 86 ? 8.736 -9.125 -14.758 1.00 96.50 86 ASP A CA 1
ATOM 701 C C . ASP A 1 86 ? 7.278 -9.482 -14.454 1.00 96.50 86 ASP A C 1
ATOM 703 O O . ASP A 1 86 ? 6.946 -9.723 -13.299 1.00 96.50 86 ASP A O 1
ATOM 707 N N . GLN A 1 87 ? 6.436 -9.689 -15.475 1.00 96.06 87 GLN A N 1
ATOM 708 C CA . GLN A 1 87 ? 5.061 -10.169 -15.279 1.00 96.06 87 GLN A CA 1
ATOM 709 C C . GLN A 1 87 ? 5.006 -11.469 -14.472 1.00 96.06 87 GLN A C 1
ATOM 711 O O . GLN A 1 87 ? 4.183 -11.608 -13.567 1.00 96.06 87 GLN A O 1
ATOM 716 N N . ARG A 1 88 ? 5.898 -12.424 -14.757 1.00 96.50 88 ARG A N 1
ATOM 717 C CA . ARG A 1 88 ? 5.964 -13.676 -13.997 1.00 96.50 88 ARG A CA 1
ATOM 718 C C . ARG A 1 88 ? 6.378 -13.443 -12.543 1.00 96.50 88 ARG A C 1
ATOM 720 O O . ARG A 1 88 ? 5.803 -14.074 -11.661 1.00 96.50 88 ARG A O 1
ATOM 727 N N . ILE A 1 89 ? 7.346 -12.561 -12.288 1.00 93.00 89 ILE A N 1
ATOM 728 C CA . ILE A 1 89 ? 7.766 -12.189 -10.928 1.00 93.00 89 ILE A CA 1
ATOM 729 C C . ILE A 1 89 ? 6.600 -11.537 -10.182 1.00 93.00 89 ILE A C 1
ATOM 731 O O . ILE A 1 89 ? 6.275 -11.973 -9.081 1.00 93.00 89 ILE A O 1
ATOM 735 N N . GLN A 1 90 ? 5.934 -10.554 -10.794 1.00 89.75 90 GLN A N 1
ATOM 736 C CA . GLN A 1 90 ? 4.790 -9.867 -10.194 1.00 89.75 90 GLN A CA 1
ATOM 737 C C . GLN A 1 90 ? 3.643 -10.835 -9.885 1.00 89.75 90 GLN A C 1
ATOM 739 O O . GLN A 1 90 ? 3.054 -10.753 -8.809 1.00 89.75 90 GLN A O 1
ATOM 744 N N . ASN A 1 91 ? 3.358 -11.793 -10.773 1.00 91.38 91 ASN A N 1
ATOM 745 C CA . ASN A 1 91 ? 2.338 -12.815 -10.525 1.00 91.38 91 ASN A CA 1
ATOM 746 C C . ASN A 1 91 ? 2.701 -13.701 -9.329 1.00 91.38 91 ASN A C 1
ATOM 748 O O . ASN A 1 91 ? 1.873 -13.880 -8.443 1.00 91.38 91 ASN A O 1
ATOM 752 N N . ILE A 1 92 ? 3.946 -14.187 -9.253 1.00 91.75 92 ILE A N 1
ATOM 753 C CA . ILE A 1 92 ? 4.407 -15.004 -8.118 1.00 91.75 92 ILE A CA 1
ATOM 754 C C . ILE A 1 92 ? 4.329 -14.212 -6.810 1.00 91.75 92 ILE A C 1
ATOM 756 O O . ILE A 1 92 ? 3.851 -14.734 -5.806 1.00 91.75 92 ILE A O 1
ATOM 760 N N . LEU A 1 93 ? 4.771 -12.950 -6.809 1.00 87.56 93 LEU A N 1
ATOM 761 C CA . LEU A 1 93 ? 4.694 -12.092 -5.625 1.00 87.56 93 LEU A CA 1
ATOM 762 C C . LEU A 1 93 ? 3.242 -11.874 -5.186 1.00 87.56 93 LEU A C 1
ATOM 764 O O . LEU A 1 93 ? 2.953 -11.930 -3.993 1.00 87.56 93 LEU A O 1
ATOM 768 N N . ARG A 1 94 ? 2.320 -11.684 -6.140 1.00 85.38 94 ARG A N 1
ATOM 769 C CA . ARG A 1 94 ? 0.894 -11.529 -5.837 1.00 85.38 94 ARG A CA 1
ATOM 770 C C . ARG A 1 94 ? 0.270 -12.810 -5.292 1.00 85.38 94 ARG A C 1
ATOM 772 O O . ARG A 1 94 ? -0.483 -12.745 -4.322 1.00 85.38 94 ARG A O 1
ATOM 779 N N . GLU A 1 95 ? 0.590 -13.955 -5.888 1.00 89.62 95 GLU A N 1
ATOM 780 C CA . GLU A 1 95 ? 0.115 -15.272 -5.451 1.00 89.62 95 GLU A CA 1
ATOM 781 C C . GLU A 1 95 ? 0.681 -15.664 -4.081 1.00 89.62 95 GLU A C 1
ATOM 783 O O . GLU A 1 95 ? -0.018 -16.303 -3.295 1.00 89.62 95 GLU A O 1
ATOM 788 N N . SER A 1 96 ? 1.905 -15.237 -3.753 1.00 89.19 96 SER A N 1
ATOM 789 C CA . SER A 1 96 ? 2.568 -15.570 -2.486 1.00 89.19 96 SER A CA 1
ATOM 790 C C . SER A 1 96 ? 1.784 -15.117 -1.253 1.00 89.19 96 SER A C 1
ATOM 792 O O . SER A 1 96 ? 1.887 -15.757 -0.210 1.00 89.19 96 SER A O 1
ATOM 794 N N . ASN A 1 97 ? 1.003 -14.040 -1.362 1.00 90.19 97 ASN A N 1
ATOM 795 C CA . ASN A 1 97 ? 0.199 -13.514 -0.257 1.00 90.19 97 ASN A CA 1
ATOM 796 C C . ASN A 1 97 ? -1.247 -14.041 -0.261 1.00 90.19 97 ASN A C 1
ATOM 798 O O . ASN A 1 97 ? -2.008 -13.712 0.644 1.00 90.19 97 ASN A O 1
ATOM 802 N N . SER A 1 98 ? -1.644 -14.851 -1.251 1.00 90.94 98 SER A N 1
ATOM 803 C CA . SER A 1 98 ? -3.041 -15.279 -1.446 1.00 90.94 98 SER A CA 1
ATOM 804 C C . SER A 1 98 ? -3.651 -15.968 -0.223 1.00 90.94 98 SER A C 1
ATOM 806 O O . SER A 1 98 ? -4.764 -15.625 0.164 1.00 90.94 98 SER A O 1
ATOM 808 N N . ALA A 1 99 ? -2.907 -16.866 0.429 1.00 91.38 99 ALA A N 1
ATOM 809 C CA . ALA A 1 99 ? -3.363 -17.551 1.639 1.00 91.38 99 ALA A CA 1
ATOM 810 C C . ALA A 1 99 ? -3.647 -16.562 2.783 1.00 91.38 99 ALA A C 1
ATOM 812 O O . ALA A 1 99 ? -4.716 -16.605 3.384 1.00 91.38 99 ALA A O 1
ATOM 813 N N . THR A 1 100 ? -2.737 -15.613 3.028 1.00 91.88 100 THR A N 1
ATOM 814 C CA . THR A 1 100 ? -2.915 -14.569 4.049 1.00 91.88 100 THR A CA 1
ATOM 815 C C . THR A 1 100 ? -4.115 -13.675 3.737 1.00 91.88 100 THR A C 1
ATOM 817 O O . THR A 1 100 ? -4.895 -13.356 4.631 1.00 91.88 100 THR A O 1
ATOM 820 N N . LEU A 1 101 ? -4.296 -13.280 2.471 1.00 92.88 101 LEU A N 1
ATOM 821 C CA . LEU A 1 101 ? -5.448 -12.476 2.047 1.00 92.88 101 LEU A CA 1
ATOM 822 C C . LEU A 1 101 ? -6.768 -13.228 2.270 1.00 92.88 101 LEU A C 1
ATOM 824 O O . LEU A 1 101 ? -7.744 -12.634 2.732 1.00 92.88 101 LEU A O 1
ATOM 828 N N . GLU A 1 102 ? -6.798 -14.531 1.979 1.00 93.12 102 GLU A N 1
ATOM 829 C CA . GLU A 1 102 ? -7.967 -15.382 2.205 1.00 93.12 102 GLU A CA 1
ATOM 830 C C . GLU A 1 102 ? -8.285 -15.520 3.701 1.00 93.12 102 GLU A C 1
ATOM 832 O O . GLU A 1 102 ? -9.443 -15.386 4.097 1.00 93.12 102 GLU A O 1
ATOM 837 N N . GLU A 1 103 ? -7.274 -15.740 4.545 1.00 93.75 103 GLU A N 1
ATOM 838 C CA . GLU A 1 103 ? -7.436 -15.822 6.002 1.00 93.75 103 GLU A CA 1
ATOM 839 C C . GLU A 1 103 ? -7.953 -14.510 6.602 1.00 93.75 103 GLU A C 1
ATOM 841 O O . GLU A 1 103 ? -8.904 -14.534 7.384 1.00 93.75 103 GLU A O 1
ATOM 846 N N . VAL A 1 104 ? -7.401 -13.362 6.194 1.00 93.94 104 VAL A N 1
ATOM 847 C CA . VAL A 1 104 ? -7.877 -12.048 6.659 1.00 93.94 104 VAL A CA 1
ATOM 848 C C . VAL A 1 104 ? -9.310 -11.791 6.195 1.00 93.94 104 VAL A C 1
ATOM 850 O O . VAL A 1 104 ? -10.131 -11.324 6.980 1.00 93.94 104 VAL A O 1
ATOM 853 N N . THR A 1 105 ? -9.648 -12.141 4.952 1.00 92.06 105 THR A N 1
ATOM 854 C CA . THR A 1 105 ? -11.017 -11.976 4.436 1.00 92.06 105 THR A CA 1
ATOM 855 C C . THR A 1 105 ? -12.011 -12.843 5.218 1.00 92.06 105 THR A C 1
ATOM 857 O O . THR A 1 105 ? -13.092 -12.375 5.573 1.00 92.06 105 THR A O 1
ATOM 860 N N . LYS A 1 106 ? -11.638 -14.087 5.552 1.00 92.81 106 LYS A N 1
ATOM 861 C CA . LYS A 1 106 ? -12.450 -14.970 6.408 1.00 92.81 106 LYS A CA 1
ATOM 862 C C . LYS A 1 106 ? -12.622 -14.406 7.816 1.00 92.81 106 LYS A C 1
ATOM 864 O O . LYS A 1 106 ? -13.735 -14.433 8.329 1.00 92.81 106 LYS A O 1
ATOM 869 N N . PHE A 1 107 ? -11.549 -13.883 8.411 1.00 93.75 107 PHE A N 1
ATOM 870 C CA . PHE A 1 107 ? -11.597 -13.244 9.726 1.00 93.75 107 PHE A CA 1
ATOM 871 C 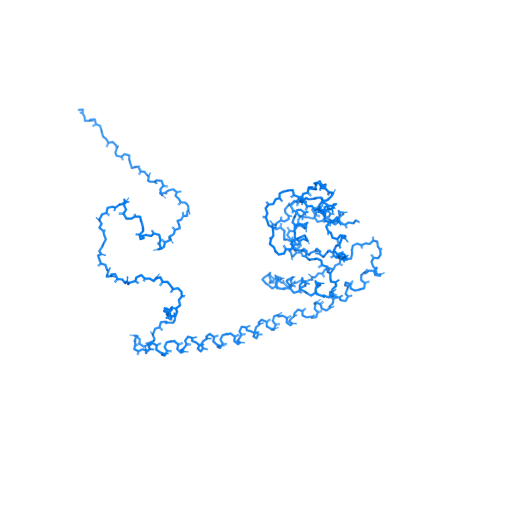C . PHE A 1 107 ? -12.554 -12.048 9.738 1.00 93.75 107 PHE A C 1
ATOM 873 O O . PHE A 1 107 ? -13.399 -11.952 10.620 1.00 93.75 107 PHE A O 1
ATOM 880 N N . VAL A 1 108 ? -12.475 -11.164 8.739 1.00 91.94 108 VAL A N 1
ATOM 881 C CA . VAL A 1 108 ? -13.381 -10.007 8.648 1.00 91.94 108 VAL A CA 1
ATOM 882 C C . VAL A 1 108 ? -14.841 -10.457 8.540 1.00 91.94 108 VAL A C 1
ATOM 884 O O . VAL A 1 108 ? -15.700 -9.882 9.199 1.00 91.94 108 VAL A O 1
ATOM 887 N N . ALA A 1 109 ? -15.119 -11.521 7.782 1.00 89.56 109 ALA A N 1
ATOM 888 C CA . ALA A 1 109 ? -16.471 -12.058 7.650 1.00 89.56 109 ALA A CA 1
ATOM 889 C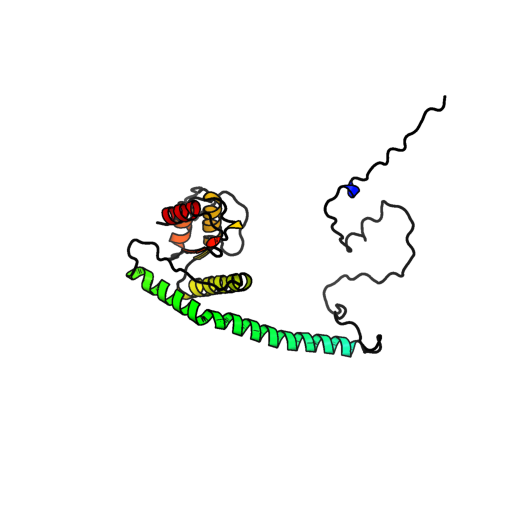 C . ALA A 1 109 ? -17.026 -12.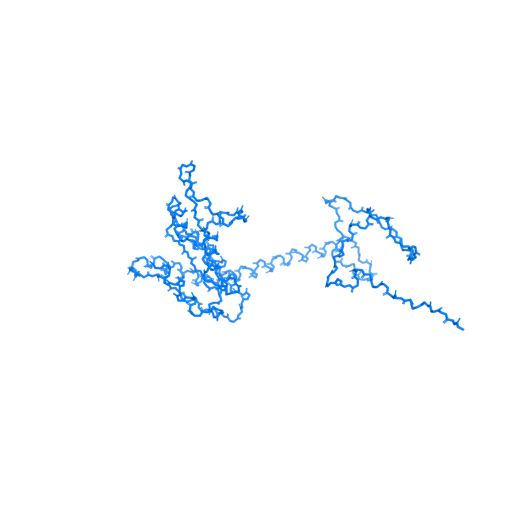686 8.948 1.00 89.56 109 ALA A C 1
ATOM 891 O O . ALA A 1 109 ? -18.239 -12.680 9.144 1.00 89.56 109 ALA A O 1
ATOM 892 N N . SER A 1 110 ? -16.181 -13.239 9.830 1.00 90.75 110 SER A N 1
ATOM 893 C CA . SER A 1 110 ? -16.626 -13.810 11.117 1.00 90.75 110 SER A CA 1
ATOM 894 C C . SER A 1 110 ? -16.656 -12.786 12.258 1.00 90.75 110 SER A C 1
ATOM 896 O O . SER A 1 110 ? -17.448 -12.927 13.198 1.00 90.75 110 SER A O 1
ATOM 898 N N . ALA A 1 111 ? -15.844 -11.730 12.151 1.00 90.25 111 ALA A N 1
ATOM 899 C CA . ALA A 1 111 ? -15.609 -10.730 13.186 1.00 90.25 111 ALA A CA 1
ATOM 900 C C . ALA A 1 111 ? -16.885 -10.059 13.718 1.00 90.25 111 ALA A C 1
ATOM 902 O O . ALA A 1 111 ? -16.993 -9.848 14.925 1.00 90.25 111 ALA A O 1
ATOM 903 N N . GLU A 1 112 ? -17.867 -9.770 12.858 1.00 80.25 112 GLU A N 1
ATOM 904 C CA . GLU A 1 112 ? -19.129 -9.141 13.284 1.00 80.25 112 GLU A CA 1
ATOM 905 C C . GLU A 1 112 ? -19.889 -9.979 14.318 1.00 80.25 112 GLU A C 1
ATOM 907 O O . GLU A 1 112 ? -20.541 -9.443 15.215 1.00 80.25 112 GLU A O 1
ATOM 912 N N . THR A 1 113 ? -19.798 -11.305 14.206 1.00 84.00 113 THR A N 1
ATOM 913 C CA . THR A 1 113 ? -20.502 -12.236 15.096 1.00 84.00 113 THR A CA 1
ATOM 914 C C . THR A 1 113 ? -19.673 -12.639 16.311 1.00 84.00 113 THR A C 1
ATOM 916 O O . THR A 1 113 ? -20.229 -12.870 17.385 1.00 84.00 113 THR A O 1
ATOM 919 N N . GLU A 1 114 ? -18.349 -12.714 16.161 1.00 86.31 114 GLU A N 1
ATOM 920 C CA . GLU A 1 114 ? -17.437 -13.248 17.179 1.00 86.31 114 GLU A CA 1
ATOM 921 C C . GLU A 1 114 ? -16.913 -12.171 18.143 1.00 86.31 114 GLU A C 1
ATOM 923 O O . GLU A 1 114 ? -16.605 -12.477 19.296 1.00 86.31 114 GLU A O 1
ATOM 928 N N . CYS A 1 115 ? -16.847 -10.908 17.709 1.00 80.69 115 CYS A N 1
ATOM 929 C CA . CYS A 1 115 ? -16.234 -9.803 18.454 1.00 80.69 115 CYS A CA 1
ATOM 930 C C . CYS A 1 115 ? -17.252 -8.737 18.893 1.00 80.69 115 CYS A C 1
ATOM 932 O O . CYS A 1 115 ? -16.986 -7.537 18.821 1.00 80.69 115 CYS A O 1
ATOM 934 N N . ALA A 1 116 ? -18.431 -9.153 19.363 1.00 76.56 116 ALA A N 1
ATOM 935 C CA . ALA A 1 116 ? -19.467 -8.218 19.800 1.00 76.56 116 ALA A CA 1
ATOM 936 C C . ALA A 1 116 ? -18.965 -7.287 20.928 1.00 76.56 116 ALA A C 1
ATOM 938 O O . ALA A 1 116 ? -18.649 -7.736 22.031 1.00 76.56 116 ALA A O 1
ATOM 939 N N . GLY A 1 117 ? -18.928 -5.978 20.654 1.00 81.25 117 GLY A N 1
ATOM 940 C CA . GLY A 1 117 ? -18.532 -4.944 21.619 1.00 81.25 117 GLY A CA 1
ATOM 941 C C . GLY A 1 117 ? -17.022 -4.713 21.756 1.00 81.25 117 GLY A C 1
ATOM 942 O O . GLY A 1 117 ? -16.602 -4.067 22.712 1.00 81.25 117 GLY A O 1
ATOM 943 N N . GLN A 1 118 ? -16.207 -5.235 20.837 1.00 88.38 118 GLN A N 1
ATOM 944 C CA . GLN A 1 118 ? -14.766 -4.974 20.763 1.00 88.38 118 GLN A CA 1
ATOM 945 C C . GLN A 1 118 ? -14.368 -4.628 19.327 1.00 88.38 118 GLN A C 1
ATOM 947 O O . GLN A 1 118 ? -15.050 -5.026 18.387 1.00 88.38 118 GLN A O 1
ATOM 952 N N . ILE A 1 119 ? -13.245 -3.928 19.147 1.00 90.81 119 ILE A N 1
ATOM 953 C CA . ILE A 1 119 ? -12.674 -3.706 17.813 1.00 90.81 119 ILE A CA 1
ATOM 954 C C . ILE A 1 119 ? -12.022 -5.013 17.342 1.00 90.81 119 ILE A C 1
ATOM 956 O O . ILE A 1 119 ? -11.022 -5.432 17.944 1.00 90.81 119 ILE A O 1
ATOM 960 N N . PRO A 1 120 ? -12.518 -5.656 16.268 1.00 93.25 120 PRO A N 1
ATOM 961 C CA . PRO A 1 120 ? -11.873 -6.840 15.723 1.00 93.25 120 PRO A CA 1
ATOM 962 C C . PRO A 1 120 ? -10.465 -6.486 15.254 1.00 93.25 120 PRO A C 1
ATOM 964 O O . PRO A 1 120 ? -10.269 -5.575 14.453 1.00 93.25 120 PRO A O 1
ATOM 967 N N . SER A 1 121 ? -9.475 -7.201 15.778 1.00 92.62 121 SER A N 1
ATOM 968 C CA . SER A 1 121 ? -8.065 -6.900 15.546 1.00 92.62 121 SER A CA 1
ATOM 969 C C . SER A 1 121 ? -7.337 -8.151 15.075 1.00 92.62 121 SER A C 1
ATOM 971 O O . SER A 1 121 ? -7.440 -9.204 15.701 1.00 92.62 121 SER A O 1
ATOM 973 N N . ALA A 1 122 ? -6.579 -8.027 13.988 1.00 92.25 122 ALA A N 1
ATOM 974 C CA . ALA A 1 122 ? -5.738 -9.091 13.456 1.00 92.25 122 ALA A CA 1
ATOM 975 C C . ALA A 1 122 ? -4.264 -8.695 13.567 1.00 92.25 122 ALA A C 1
ATOM 977 O O . ALA A 1 122 ? -3.890 -7.560 13.270 1.00 92.25 122 ALA A O 1
ATOM 978 N N . PHE A 1 123 ? -3.421 -9.644 13.970 1.00 91.88 123 PHE A N 1
ATOM 979 C CA . PHE A 1 123 ? -1.976 -9.457 14.012 1.00 91.88 123 PHE A CA 1
ATOM 980 C C . PHE A 1 123 ? -1.331 -10.219 12.858 1.00 91.88 123 PHE A C 1
ATOM 982 O O . PHE A 1 123 ? -1.354 -11.449 12.827 1.00 91.88 123 PHE A O 1
ATOM 989 N N . VAL A 1 124 ? -0.764 -9.485 11.901 1.00 90.00 124 VAL A N 1
ATOM 990 C CA . VAL A 1 124 ? -0.123 -10.070 10.719 1.00 90.00 124 VAL A CA 1
ATOM 991 C C . VAL A 1 124 ? 1.385 -10.094 10.934 1.00 90.00 124 VAL A C 1
ATOM 993 O O . VAL A 1 124 ? 2.052 -9.063 10.879 1.00 90.00 124 VAL A O 1
ATOM 996 N N . ILE A 1 125 ? 1.932 -11.286 11.165 1.00 87.44 125 ILE A N 1
ATOM 997 C CA . ILE A 1 125 ? 3.379 -11.477 11.295 1.00 87.44 125 ILE A CA 1
ATOM 998 C C . ILE A 1 125 ? 3.990 -11.472 9.897 1.00 87.44 125 ILE A C 1
ATOM 1000 O O . ILE A 1 125 ? 3.773 -12.393 9.109 1.00 87.44 125 ILE A O 1
ATOM 1004 N N . THR A 1 126 ? 4.770 -10.439 9.592 1.00 85.12 126 THR A N 1
ATOM 1005 C CA . THR A 1 126 ? 5.495 -10.329 8.323 1.00 85.12 126 THR A CA 1
ATOM 1006 C C . THR A 1 126 ? 6.972 -10.687 8.494 1.00 85.12 126 THR A C 1
ATOM 1008 O O . THR A 1 126 ? 7.506 -10.721 9.603 1.00 85.12 126 THR A O 1
ATOM 1011 N N . GLY A 1 127 ? 7.642 -11.006 7.385 1.00 82.12 127 GLY A N 1
ATOM 1012 C CA . GLY A 1 127 ? 9.089 -11.223 7.381 1.00 82.12 127 GLY A CA 1
ATOM 1013 C C . GLY A 1 127 ? 9.880 -9.912 7.516 1.00 82.12 127 GLY A C 1
ATOM 1014 O O . GLY A 1 127 ? 9.323 -8.832 7.328 1.00 82.12 127 GLY A O 1
ATOM 1015 N N . PRO A 1 128 ? 11.207 -9.984 7.735 1.00 81.06 128 PRO A N 1
ATOM 1016 C CA . PRO A 1 128 ? 12.064 -8.804 7.924 1.00 81.06 128 PRO A CA 1
ATOM 1017 C C . PRO A 1 128 ? 12.224 -7.931 6.665 1.00 81.06 128 PRO A C 1
ATOM 1019 O O . PRO A 1 128 ? 12.856 -6.878 6.706 1.00 81.06 128 PRO A O 1
ATOM 1022 N N . ASN A 1 129 ? 11.705 -8.368 5.515 1.00 79.31 129 ASN A N 1
ATOM 1023 C CA . ASN A 1 129 ? 11.800 -7.628 4.264 1.00 79.31 129 ASN A CA 1
ATOM 1024 C C . ASN A 1 129 ? 10.694 -6.564 4.165 1.00 79.31 129 ASN A C 1
ATOM 1026 O O . ASN A 1 129 ? 9.623 -6.822 3.611 1.00 79.31 129 ASN A O 1
ATOM 1030 N N . ILE A 1 130 ? 10.984 -5.351 4.635 1.00 71.69 130 ILE A N 1
ATOM 1031 C CA . ILE A 1 130 ? 10.049 -4.212 4.638 1.00 71.69 130 ILE A CA 1
ATOM 1032 C C . ILE A 1 130 ? 9.517 -3.896 3.227 1.00 71.69 130 ILE A C 1
ATOM 1034 O O . ILE A 1 130 ? 8.336 -3.601 3.066 1.00 71.69 130 ILE A O 1
ATOM 1038 N N . ALA A 1 131 ? 10.332 -4.064 2.177 1.00 71.00 131 ALA A N 1
ATOM 1039 C CA . ALA A 1 131 ? 9.903 -3.810 0.796 1.00 71.00 131 ALA A CA 1
ATOM 1040 C C . ALA A 1 131 ? 8.776 -4.753 0.328 1.00 71.00 131 ALA A C 1
ATOM 1042 O O . ALA A 1 131 ? 8.000 -4.404 -0.557 1.00 71.00 131 ALA A O 1
ATOM 1043 N N . SER A 1 132 ? 8.660 -5.945 0.927 1.00 75.69 132 SER A N 1
ATOM 1044 C CA . SER A 1 132 ? 7.559 -6.876 0.638 1.00 75.69 132 SER A CA 1
ATOM 1045 C C . SER A 1 132 ? 6.272 -6.559 1.407 1.00 75.69 132 SER A C 1
ATOM 1047 O O . SER A 1 132 ? 5.196 -6.991 0.991 1.00 75.69 132 SER A O 1
ATOM 1049 N N . GLN A 1 133 ? 6.356 -5.773 2.487 1.00 86.44 133 GLN A N 1
ATOM 1050 C CA . GLN A 1 133 ? 5.191 -5.389 3.287 1.00 86.44 133 GLN A CA 1
ATOM 1051 C C . GLN A 1 133 ? 4.305 -4.390 2.535 1.00 86.44 133 GLN A C 1
ATOM 1053 O O . GLN A 1 133 ? 3.087 -4.541 2.553 1.00 86.44 133 GLN A O 1
ATOM 1058 N N . ASP A 1 134 ? 4.893 -3.420 1.820 1.00 88.50 134 ASP A N 1
ATOM 1059 C CA . ASP A 1 134 ? 4.127 -2.449 1.019 1.00 88.50 134 ASP A CA 1
ATOM 1060 C C . ASP A 1 134 ? 3.181 -3.158 0.030 1.00 88.50 134 ASP A C 1
ATOM 1062 O O . ASP A 1 134 ? 2.005 -2.797 -0.068 1.00 88.50 134 ASP A O 1
ATOM 1066 N N . LEU A 1 135 ? 3.669 -4.209 -0.648 1.00 88.94 135 LEU A N 1
ATOM 1067 C CA . LEU A 1 135 ? 2.860 -5.018 -1.563 1.00 88.94 135 LEU A CA 1
ATOM 1068 C C . LEU A 1 135 ? 1.724 -5.745 -0.830 1.00 88.94 135 LEU A C 1
ATOM 1070 O O . LEU A 1 135 ? 0.589 -5.714 -1.299 1.00 88.94 135 LEU A O 1
ATOM 1074 N N . LEU A 1 136 ? 2.000 -6.366 0.322 1.00 90.94 136 LEU A N 1
ATOM 1075 C CA . LEU A 1 136 ? 0.977 -7.056 1.115 1.00 90.94 136 LEU A CA 1
ATOM 1076 C C . LEU A 1 136 ? -0.154 -6.105 1.529 1.00 90.94 136 LEU A C 1
ATOM 1078 O O . LEU A 1 136 ? -1.325 -6.423 1.334 1.00 90.94 136 LEU A O 1
ATOM 1082 N N . PHE A 1 137 ? 0.178 -4.925 2.059 1.00 91.81 137 PHE A N 1
ATOM 1083 C CA . PHE A 1 137 ? -0.827 -3.942 2.474 1.00 91.81 137 PHE A CA 1
ATOM 1084 C C . PHE A 1 137 ? -1.598 -3.351 1.291 1.00 91.81 137 PHE A C 1
ATOM 1086 O O . PHE A 1 137 ? -2.789 -3.072 1.424 1.00 91.81 137 PHE A O 1
ATOM 1093 N N . GLN A 1 138 ? -0.959 -3.201 0.127 1.00 91.88 138 GLN A N 1
ATOM 1094 C CA . GLN A 1 138 ? -1.670 -2.843 -1.100 1.00 91.88 138 GLN A CA 1
ATOM 1095 C C . GLN A 1 138 ? -2.691 -3.926 -1.478 1.00 91.88 138 GLN A C 1
ATOM 1097 O O . GLN A 1 138 ? -3.850 -3.610 -1.737 1.00 91.88 138 GLN A O 1
ATOM 1102 N N . GLN A 1 139 ? -2.294 -5.200 -1.464 1.00 92.50 139 GLN A N 1
ATOM 1103 C CA . GLN A 1 139 ? -3.200 -6.301 -1.792 1.00 92.50 139 GLN A CA 1
ATOM 1104 C C . GLN A 1 139 ? -4.331 -6.462 -0.769 1.00 92.50 139 GLN A C 1
ATOM 1106 O O . GLN A 1 139 ? -5.458 -6.754 -1.159 1.00 92.50 139 GLN A O 1
ATOM 1111 N N . LEU A 1 140 ? -4.061 -6.238 0.521 1.00 92.88 140 LEU A N 1
ATOM 1112 C CA . LEU A 1 140 ? -5.090 -6.211 1.565 1.00 92.88 140 LEU A CA 1
ATOM 1113 C C . LEU A 1 140 ? -6.105 -5.096 1.309 1.00 92.88 140 LEU A C 1
ATOM 1115 O O . LEU A 1 140 ? -7.306 -5.351 1.362 1.00 92.88 140 LEU A O 1
ATOM 1119 N N . SER A 1 141 ? -5.627 -3.893 0.974 1.00 92.88 141 SER A N 1
ATOM 1120 C CA . SER A 1 141 ? -6.489 -2.773 0.596 1.00 92.88 141 SER A CA 1
ATOM 1121 C C . SER A 1 141 ? -7.383 -3.140 -0.586 1.00 92.88 141 SER A C 1
ATOM 1123 O O . SER A 1 141 ? -8.598 -2.998 -0.494 1.00 92.88 141 SER A O 1
ATOM 1125 N N . GLU A 1 142 ? -6.800 -3.644 -1.679 1.00 91.88 142 GLU A N 1
ATOM 1126 C CA . GLU A 1 142 ? -7.545 -4.046 -2.879 1.00 91.88 142 GLU A CA 1
ATOM 1127 C C . GLU A 1 142 ? -8.577 -5.142 -2.559 1.00 91.88 142 GLU A C 1
ATOM 1129 O O . GLU A 1 142 ? -9.742 -5.020 -2.935 1.00 91.88 142 GLU A O 1
ATOM 1134 N N . SER A 1 143 ? -8.177 -6.180 -1.817 1.00 91.19 143 SER A N 1
ATOM 1135 C CA . SER A 1 143 ? -9.034 -7.322 -1.477 1.00 91.19 143 SER A CA 1
ATOM 1136 C C . SER A 1 143 ? -10.207 -6.925 -0.580 1.00 91.19 143 SER A C 1
ATOM 1138 O O . SER A 1 143 ? -11.351 -7.271 -0.873 1.00 91.19 143 SER A O 1
ATOM 1140 N N . LEU A 1 144 ? -9.958 -6.182 0.502 1.00 90.62 144 LEU A N 1
ATOM 1141 C CA . LEU A 1 144 ? -10.995 -5.809 1.474 1.00 90.62 144 LEU A CA 1
ATOM 1142 C C . LEU A 1 144 ? -11.966 -4.764 0.916 1.00 90.62 144 LEU A C 1
ATOM 1144 O O . LEU A 1 144 ? -13.169 -4.844 1.164 1.00 90.62 144 LEU A O 1
ATOM 1148 N N . GLN A 1 145 ? -11.471 -3.823 0.107 1.00 88.62 145 GLN A N 1
ATOM 1149 C CA . GLN A 1 145 ? -12.332 -2.855 -0.574 1.00 88.62 145 GLN A CA 1
ATOM 1150 C C . GLN A 1 145 ? -13.245 -3.532 -1.606 1.00 88.62 145 GLN A C 1
ATOM 1152 O O . GLN A 1 145 ? -14.402 -3.137 -1.735 1.00 88.62 145 GLN A O 1
ATOM 1157 N N . GLN A 1 146 ? -12.762 -4.563 -2.312 1.00 86.75 146 GLN A N 1
ATOM 1158 C CA . GLN A 1 146 ? -13.550 -5.292 -3.315 1.00 86.75 146 GLN A CA 1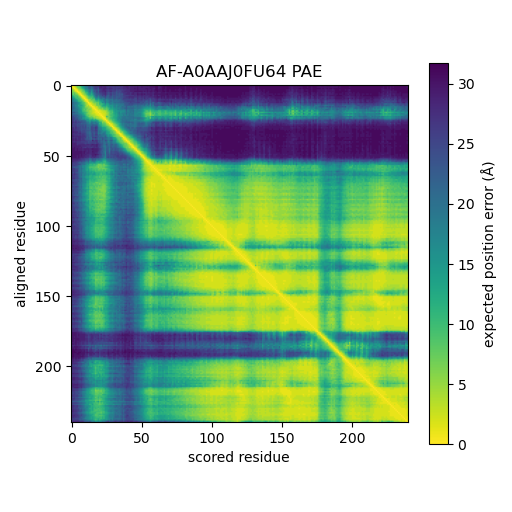
ATOM 1159 C C . GLN A 1 146 ? -14.539 -6.297 -2.710 1.00 86.75 146 GLN A C 1
ATOM 1161 O O . GLN A 1 146 ? -15.629 -6.465 -3.252 1.00 86.75 146 GLN A O 1
ATOM 1166 N N . SER A 1 147 ? -14.159 -6.988 -1.632 1.00 83.56 147 SER A N 1
ATOM 1167 C CA . SER A 1 147 ? -14.956 -8.082 -1.055 1.00 83.56 147 SER A CA 1
ATOM 1168 C C . SER A 1 147 ? -15.985 -7.618 -0.027 1.00 83.56 147 SER A C 1
ATOM 1170 O O . SER A 1 147 ? -17.106 -8.120 -0.042 1.00 83.56 147 SER A O 1
ATOM 1172 N N . VAL A 1 148 ? -15.619 -6.672 0.844 1.00 80.12 148 VAL A N 1
ATOM 1173 C CA . VAL A 1 148 ? -16.442 -6.256 1.994 1.00 80.12 148 VAL A CA 1
ATOM 1174 C C . VAL A 1 148 ? -17.029 -4.851 1.801 1.00 80.12 148 VAL A C 1
ATOM 1176 O O . VAL A 1 148 ? -18.015 -4.500 2.432 1.00 80.12 148 VAL A O 1
ATOM 1179 N N . GLY A 1 149 ? -16.485 -4.039 0.888 1.00 77.94 149 GLY A N 1
ATOM 1180 C CA . GLY A 1 149 ? -17.042 -2.710 0.609 1.00 77.94 149 GLY A CA 1
ATOM 1181 C C . GLY A 1 149 ? -16.775 -1.694 1.727 1.00 77.94 149 GLY A C 1
ATOM 1182 O O . GLY A 1 149 ? -17.681 -0.999 2.179 1.00 77.94 149 GLY A O 1
ATOM 1183 N N . GLY A 1 150 ? -15.515 -1.600 2.161 1.00 85.31 150 GLY A N 1
ATOM 1184 C CA . GLY A 1 150 ? -15.059 -0.653 3.184 1.00 85.31 150 GLY A CA 1
ATOM 1185 C C . GLY A 1 150 ? -14.014 0.354 2.696 1.00 85.31 150 GLY A C 1
ATOM 1186 O O . GLY A 1 150 ? -13.632 0.387 1.524 1.00 85.31 150 GLY A O 1
ATOM 1187 N N . LYS A 1 151 ? -13.511 1.171 3.623 1.00 90.12 151 LYS A N 1
ATOM 1188 C CA . LYS A 1 151 ? -12.332 2.032 3.431 1.00 90.12 151 LYS A CA 1
ATOM 1189 C C . LYS A 1 151 ? -11.111 1.393 4.074 1.00 90.12 151 LYS A C 1
ATOM 1191 O O . LYS A 1 151 ? -11.237 0.711 5.081 1.00 90.12 151 LYS A O 1
ATOM 1196 N N . PHE A 1 152 ? -9.934 1.619 3.500 1.00 92.50 152 PHE A N 1
ATOM 1197 C CA . PHE A 1 152 ? -8.681 1.068 4.011 1.00 92.50 152 PHE A CA 1
ATOM 1198 C C . PHE A 1 152 ? -7.676 2.199 4.201 1.00 92.50 152 PHE A C 1
ATOM 1200 O O . PHE A 1 152 ? -7.394 2.931 3.255 1.00 92.50 152 PHE A O 1
ATOM 1207 N N . VAL A 1 153 ? -7.167 2.333 5.420 1.00 94.00 153 VAL A N 1
ATOM 1208 C CA . VAL A 1 153 ? -6.234 3.374 5.858 1.00 94.00 153 VAL A CA 1
ATOM 1209 C C . VAL A 1 153 ? -4.925 2.707 6.255 1.00 94.00 153 VAL A C 1
ATOM 1211 O O . VAL A 1 153 ? -4.928 1.731 7.008 1.00 94.00 153 VAL A O 1
ATOM 1214 N N . ARG A 1 154 ? -3.797 3.245 5.787 1.00 93.50 154 ARG A N 1
ATOM 1215 C CA . ARG A 1 154 ? -2.457 2.750 6.130 1.00 93.50 154 ARG A CA 1
ATOM 1216 C C . ARG A 1 154 ? -1.731 3.764 6.990 1.00 93.50 154 ARG A C 1
ATOM 1218 O O . ARG A 1 154 ? -1.359 4.832 6.522 1.00 93.50 154 ARG A O 1
ATOM 1225 N N . LEU A 1 155 ? -1.435 3.413 8.232 1.00 94.12 155 LEU A N 1
ATOM 1226 C CA . LEU A 1 155 ? -0.640 4.241 9.129 1.00 94.12 155 LEU A CA 1
ATOM 1227 C C . LEU A 1 155 ? 0.803 3.734 9.175 1.00 94.12 155 LEU A C 1
ATOM 1229 O O . LEU A 1 155 ? 1.050 2.555 9.426 1.00 94.12 155 LEU A O 1
ATOM 1233 N N . LYS A 1 156 ? 1.740 4.660 8.942 1.00 92.88 156 LYS A N 1
ATOM 1234 C CA . LYS A 1 156 ? 3.181 4.460 9.113 1.00 92.88 156 LYS A CA 1
ATOM 1235 C C . LYS A 1 156 ? 3.652 5.242 10.332 1.00 92.88 156 LYS A C 1
ATOM 1237 O O . LYS A 1 156 ? 3.197 6.375 10.527 1.00 92.88 156 LYS A O 1
ATOM 1242 N N . SER A 1 157 ? 4.576 4.691 11.110 1.00 93.19 157 SER A N 1
ATOM 1243 C CA . SER A 1 157 ? 5.079 5.333 12.333 1.00 93.19 157 SER A CA 1
ATOM 1244 C C . SER A 1 157 ? 5.715 6.700 12.058 1.00 93.19 157 SER A C 1
ATOM 1246 O O . SER A 1 157 ? 5.521 7.649 12.815 1.00 93.19 157 SER A O 1
ATOM 1248 N N . SER A 1 158 ? 6.374 6.845 10.903 1.00 92.38 158 SER A N 1
ATOM 1249 C CA . SER A 1 158 ? 6.992 8.096 10.452 1.00 92.38 158 SER A CA 1
ATOM 1250 C C . SER A 1 158 ? 5.997 9.229 10.191 1.00 92.38 158 SER A C 1
ATOM 1252 O O . SER A 1 158 ? 6.381 10.395 10.178 1.00 92.38 158 SER A O 1
ATOM 1254 N N . GLU A 1 159 ? 4.729 8.900 9.949 1.00 89.19 159 GLU A N 1
ATOM 1255 C CA . GLU A 1 159 ? 3.680 9.863 9.592 1.00 89.19 159 GLU A CA 1
ATOM 1256 C C . GLU A 1 159 ? 2.696 10.087 10.747 1.00 89.19 159 GLU A C 1
ATOM 1258 O O . GLU A 1 159 ? 2.112 11.161 10.889 1.00 89.19 159 GLU A O 1
ATOM 1263 N N . ALA A 1 160 ? 2.557 9.092 11.620 1.00 91.12 160 ALA A N 1
ATOM 1264 C CA . ALA A 1 160 ? 1.716 9.115 12.804 1.00 91.12 160 ALA A CA 1
ATOM 1265 C C . ALA A 1 160 ? 2.556 9.379 14.066 1.00 91.12 160 ALA A C 1
ATOM 1267 O O . ALA A 1 160 ? 2.524 8.609 15.015 1.00 91.12 160 ALA A O 1
ATOM 1268 N N . VAL A 1 161 ? 3.305 10.487 14.092 1.00 91.50 161 VAL A N 1
ATOM 1269 C CA . VAL A 1 161 ? 4.158 10.862 15.245 1.00 91.50 161 VAL A CA 1
ATOM 1270 C C . VAL A 1 161 ? 3.377 11.439 16.430 1.00 91.50 161 VAL A C 1
ATOM 1272 O O . VAL A 1 161 ? 3.898 11.551 17.535 1.00 91.50 161 VAL A O 1
ATOM 1275 N N . THR A 1 162 ? 2.130 11.854 16.206 1.00 94.56 162 THR A N 1
ATOM 1276 C CA . THR A 1 162 ? 1.230 12.373 17.243 1.00 94.56 162 THR A CA 1
ATOM 1277 C C . THR A 1 162 ? -0.186 11.886 16.990 1.00 94.56 162 THR A C 1
ATOM 1279 O O . THR A 1 162 ? -0.551 11.587 15.851 1.00 94.56 162 THR A O 1
ATOM 1282 N N . LEU A 1 163 ? -1.014 11.906 18.033 1.00 94.81 163 LEU A N 1
ATOM 1283 C CA . LEU A 1 163 ? -2.424 11.543 17.934 1.00 94.81 163 LEU A CA 1
ATOM 1284 C C . LEU A 1 163 ? -3.164 12.390 16.895 1.00 94.81 163 LEU A C 1
ATOM 1286 O O . LEU A 1 163 ? -3.860 11.860 16.035 1.00 94.81 163 LEU A O 1
ATOM 1290 N N . LYS A 1 164 ? -2.932 13.707 16.906 1.00 94.25 164 LYS A N 1
ATOM 1291 C CA . LYS A 1 164 ? -3.505 14.623 15.914 1.00 94.25 164 LYS A CA 1
ATOM 1292 C C . LYS A 1 164 ? -3.094 14.246 14.488 1.00 94.25 164 LYS A C 1
ATOM 1294 O O . LYS A 1 164 ? -3.944 14.240 13.605 1.00 94.25 164 LYS A O 1
ATOM 1299 N N . ALA A 1 165 ? -1.817 13.931 14.254 1.00 94.12 165 ALA A N 1
ATOM 1300 C CA . ALA A 1 165 ? -1.331 13.542 12.928 1.00 94.12 165 ALA A CA 1
ATOM 1301 C C . ALA A 1 165 ? -1.951 12.217 12.454 1.00 94.12 165 ALA A C 1
ATOM 1303 O O . ALA A 1 165 ? -2.404 12.129 11.314 1.00 94.12 165 ALA A O 1
ATOM 1304 N N . ALA A 1 166 ? -2.044 11.226 13.344 1.00 94.69 166 ALA A N 1
ATOM 1305 C CA . ALA A 1 166 ? -2.657 9.933 13.054 1.00 94.69 166 ALA A CA 1
ATOM 1306 C C . ALA A 1 166 ? -4.155 10.055 12.725 1.00 94.69 166 ALA A C 1
ATOM 1308 O O . ALA A 1 166 ? -4.615 9.473 11.742 1.00 94.69 166 ALA A O 1
ATOM 1309 N N . LEU A 1 167 ? -4.903 10.857 13.493 1.00 94.75 167 LEU A N 1
ATOM 1310 C CA . LEU A 1 167 ? -6.323 11.124 13.241 1.00 94.75 167 LEU A CA 1
ATOM 1311 C C . LEU A 1 167 ? -6.529 11.875 11.923 1.00 94.75 167 LEU A C 1
ATOM 1313 O O . LEU A 1 167 ? -7.310 11.414 11.093 1.00 94.75 167 LEU A O 1
ATOM 1317 N N . LYS A 1 168 ? -5.775 12.963 11.681 1.00 93.19 168 LYS A N 1
ATOM 1318 C CA . LYS A 1 168 ? -5.817 13.691 10.399 1.00 93.19 168 LYS A CA 1
ATOM 1319 C C . LYS A 1 168 ? -5.588 12.752 9.224 1.00 93.19 168 LYS A C 1
ATOM 1321 O O . LYS A 1 168 ? -6.345 12.773 8.258 1.00 93.19 168 LYS A O 1
ATOM 1326 N N . LYS A 1 169 ? -4.551 11.916 9.309 1.00 92.69 169 LYS A N 1
ATOM 1327 C CA . LYS A 1 169 ? -4.220 10.960 8.253 1.00 92.69 169 LYS A CA 1
ATOM 1328 C C . LYS A 1 169 ? -5.338 9.938 8.047 1.00 92.69 169 LYS A C 1
ATOM 1330 O O . LYS A 1 169 ? -5.752 9.724 6.914 1.00 92.69 169 LYS A O 1
ATOM 1335 N N . THR A 1 170 ? -5.857 9.364 9.131 1.00 93.00 170 THR A N 1
ATOM 1336 C CA . THR A 1 170 ? -6.941 8.372 9.081 1.00 93.00 170 THR A CA 1
ATOM 1337 C C . THR A 1 170 ? -8.184 8.933 8.406 1.00 93.00 170 THR A C 1
ATOM 1339 O O . THR A 1 170 ? -8.722 8.322 7.486 1.00 93.00 170 THR A O 1
ATOM 1342 N N . ILE A 1 171 ? -8.608 10.124 8.826 1.00 91.25 171 ILE A N 1
ATOM 1343 C CA . ILE A 1 171 ? -9.795 10.787 8.291 1.00 91.25 171 ILE A CA 1
ATOM 1344 C C . ILE A 1 171 ? -9.580 11.133 6.815 1.00 91.25 171 ILE A C 1
ATOM 1346 O O . ILE A 1 171 ? -10.405 10.772 5.978 1.00 91.25 171 ILE A O 1
ATOM 1350 N N . ARG A 1 172 ? -8.445 11.753 6.466 1.00 89.25 172 ARG A N 1
ATOM 1351 C CA . ARG A 1 172 ? -8.127 12.113 5.075 1.00 89.25 172 ARG A CA 1
ATOM 1352 C C . ARG A 1 172 ? -8.080 10.893 4.161 1.00 89.25 172 ARG A C 1
ATOM 1354 O O . ARG A 1 172 ? -8.727 10.920 3.125 1.00 89.25 172 ARG A O 1
ATOM 1361 N N . GLU A 1 173 ? -7.387 9.819 4.537 1.00 89.19 173 GLU A N 1
ATOM 1362 C CA . GLU A 1 173 ? -7.315 8.607 3.707 1.00 89.19 173 GLU A CA 1
ATOM 1363 C C . GLU A 1 173 ? -8.672 7.902 3.577 1.00 89.19 173 GLU A C 1
ATOM 1365 O O . GLU A 1 173 ? -9.020 7.435 2.493 1.00 89.19 173 GLU A O 1
ATOM 1370 N N . ALA A 1 174 ? -9.477 7.857 4.642 1.00 88.88 174 ALA A N 1
ATOM 1371 C CA . ALA A 1 174 ? -10.801 7.242 4.583 1.00 88.88 174 ALA A CA 1
ATOM 1372 C C . ALA A 1 174 ? -11.782 8.039 3.701 1.00 88.88 174 ALA A C 1
ATOM 1374 O O . ALA A 1 174 ? -12.619 7.450 3.006 1.00 88.88 174 ALA A O 1
ATOM 1375 N N . MET A 1 175 ? -11.668 9.371 3.696 1.00 84.31 175 MET A N 1
ATOM 1376 C CA . MET A 1 175 ? -12.499 10.257 2.876 1.00 84.31 175 MET A CA 1
ATOM 1377 C C . MET A 1 175 ? -11.936 10.525 1.480 1.00 84.31 175 MET A C 1
ATOM 1379 O O . MET A 1 175 ? -12.671 11.034 0.634 1.00 84.31 175 MET A O 1
ATOM 1383 N N . ALA A 1 176 ? -10.666 10.202 1.221 1.00 76.62 176 ALA A N 1
ATOM 1384 C CA . ALA A 1 176 ? -10.040 10.397 -0.078 1.00 76.62 176 ALA A CA 1
ATOM 1385 C C . ALA A 1 176 ? -10.770 9.557 -1.137 1.00 76.62 176 ALA A C 1
ATOM 1387 O O . ALA A 1 176 ? -10.525 8.369 -1.352 1.00 76.62 176 ALA A O 1
ATOM 1388 N N . SER A 1 177 ? -11.711 10.201 -1.819 1.00 54.81 177 SER A N 1
ATOM 1389 C CA . SER A 1 177 ? -12.033 9.906 -3.204 1.00 54.81 177 SER A CA 1
ATOM 1390 C C . SER A 1 177 ? -10.846 10.409 -4.007 1.00 54.81 177 SER A C 1
ATOM 1392 O O . SER A 1 177 ? -10.545 11.590 -3.908 1.00 54.81 177 SER A O 1
ATOM 1394 N N . VAL A 1 178 ? -10.172 9.524 -4.744 1.00 44.03 178 VAL A N 1
ATOM 1395 C CA . VAL A 1 178 ? -9.047 9.802 -5.656 1.00 44.03 178 VAL A CA 1
ATOM 1396 C C . VAL A 1 178 ? -9.011 11.276 -6.119 1.00 44.03 178 VAL A C 1
ATOM 1398 O O . VAL A 1 178 ? -9.678 11.625 -7.090 1.00 44.03 178 VAL A O 1
ATOM 1401 N N . GLY A 1 179 ? -8.245 12.129 -5.420 1.00 42.81 179 GLY A N 1
ATOM 1402 C CA . GLY A 1 179 ? -7.883 13.478 -5.877 1.00 42.81 179 GLY A CA 1
ATOM 1403 C C . GLY A 1 179 ? -8.469 14.712 -5.170 1.00 42.81 179 GLY A C 1
ATOM 1404 O O . GLY A 1 179 ? -8.947 15.589 -5.880 1.00 42.81 179 GLY A O 1
ATOM 1405 N N . ASP A 1 180 ? -8.353 14.865 -3.846 1.00 41.41 180 ASP A N 1
ATOM 1406 C CA . ASP A 1 180 ? -8.483 16.202 -3.230 1.00 41.41 180 ASP A CA 1
ATOM 1407 C C . ASP A 1 180 ? -7.540 16.347 -2.019 1.00 41.41 180 ASP A C 1
ATOM 1409 O O . ASP A 1 180 ? -7.705 15.679 -0.997 1.00 41.41 180 ASP A O 1
ATOM 1413 N N . GLU A 1 181 ? -6.506 17.180 -2.159 1.00 49.03 181 GLU A N 1
ATOM 1414 C CA . GLU A 1 181 ? -5.513 17.485 -1.123 1.00 49.03 181 GLU A CA 1
ATOM 1415 C C . GLU A 1 181 ? -5.465 19.009 -0.909 1.00 49.03 181 GLU A C 1
ATOM 1417 O O . GLU A 1 181 ? -5.536 19.764 -1.871 1.00 49.03 181 GLU A O 1
ATOM 1422 N N . GLU A 1 182 ? -5.287 19.430 0.353 1.00 51.34 182 GLU A N 1
ATOM 1423 C CA . GLU A 1 182 ? -5.008 20.808 0.824 1.00 51.34 182 G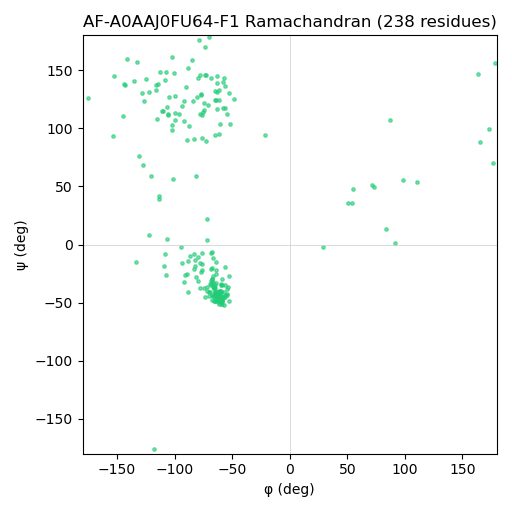LU A CA 1
ATOM 1424 C C . GLU A 1 182 ? -6.178 21.668 1.354 1.00 51.34 182 GLU A C 1
ATOM 1426 O O . GLU A 1 182 ? -6.334 22.834 0.989 1.00 51.34 182 GLU A O 1
ATOM 1431 N N . ASN A 1 183 ? -6.931 21.177 2.349 1.00 53.69 183 ASN A N 1
ATOM 1432 C CA . ASN A 1 183 ? -7.586 22.087 3.300 1.00 53.69 183 ASN A CA 1
ATOM 1433 C C . ASN A 1 183 ? -7.633 21.523 4.731 1.00 53.69 183 ASN A C 1
ATOM 1435 O O . ASN A 1 183 ? -7.892 20.338 4.930 1.00 53.69 183 ASN A O 1
ATOM 1439 N N . ASP A 1 184 ? -7.359 22.377 5.722 1.00 55.12 184 ASP A N 1
ATOM 1440 C CA . ASP A 1 184 ? -7.393 22.032 7.160 1.00 55.12 184 ASP A CA 1
ATOM 1441 C C . ASP A 1 184 ? -8.836 22.024 7.722 1.00 55.12 184 ASP A C 1
ATOM 1443 O O . ASP A 1 184 ? -9.067 21.533 8.826 1.00 55.12 184 ASP A O 1
ATOM 1447 N N . ASP A 1 185 ? -9.803 22.530 6.946 1.00 54.59 185 ASP A N 1
ATOM 1448 C CA . ASP A 1 185 ? -11.244 22.435 7.200 1.00 54.59 185 ASP A CA 1
ATOM 1449 C C . ASP A 1 185 ? -11.863 21.389 6.257 1.00 54.59 185 ASP A C 1
ATOM 1451 O O . ASP A 1 185 ? -11.745 21.499 5.032 1.00 54.59 185 ASP A O 1
ATOM 1455 N N . LEU A 1 186 ? -12.598 20.419 6.808 1.00 60.84 186 LEU A N 1
ATOM 1456 C CA . LEU A 1 186 ? -13.368 19.462 6.012 1.00 60.84 186 LEU A CA 1
ATOM 1457 C C . LEU A 1 186 ? -14.803 19.961 5.840 1.00 60.84 186 LEU A C 1
ATOM 1459 O O . LEU A 1 186 ? -15.548 20.115 6.812 1.00 60.84 186 LEU A O 1
ATOM 1463 N N . GLN A 1 187 ? -15.216 20.190 4.594 1.00 57.81 187 GLN A N 1
ATOM 1464 C CA . GLN A 1 187 ? -16.622 20.433 4.268 1.00 57.81 187 GLN A CA 1
ATOM 1465 C C . GLN A 1 187 ? -17.303 19.096 3.987 1.00 57.81 187 GLN A C 1
ATOM 1467 O O . GLN A 1 187 ? -17.322 18.614 2.857 1.00 57.81 187 GLN A O 1
ATOM 1472 N N . VAL A 1 188 ? -17.851 18.488 5.037 1.00 58.28 188 VAL A N 1
ATOM 1473 C CA . VAL A 1 188 ? -18.592 17.227 4.945 1.00 58.28 188 VAL A CA 1
ATOM 1474 C C . VAL A 1 188 ? -20.090 17.534 5.016 1.00 58.28 188 VAL A C 1
ATOM 1476 O O . VAL A 1 188 ? -20.610 17.825 6.089 1.00 58.28 188 VAL A O 1
ATOM 1479 N N . GLY A 1 189 ? -20.792 17.499 3.875 1.00 50.41 189 GLY A N 1
ATOM 1480 C CA . GLY A 1 189 ? -22.253 17.655 3.835 1.00 50.41 189 GLY A CA 1
ATOM 1481 C C . GLY A 1 189 ? -22.841 17.983 2.455 1.00 50.41 189 GLY A C 1
ATOM 1482 O O . GLY A 1 189 ? -22.249 18.708 1.659 1.00 50.41 189 GLY A O 1
ATOM 1483 N N . ASN A 1 190 ? -24.051 17.484 2.181 1.00 47.81 190 ASN A N 1
ATOM 1484 C CA . ASN A 1 190 ? -24.863 17.906 1.034 1.00 47.81 190 ASN A CA 1
ATOM 1485 C C . ASN A 1 190 ? -25.480 19.276 1.336 1.00 47.81 190 ASN A C 1
ATOM 1487 O O . ASN A 1 190 ? -26.345 19.323 2.197 1.00 47.81 190 ASN A O 1
ATOM 1491 N N . SER A 1 191 ? -25.047 20.334 0.635 1.00 49.75 191 SER A N 1
ATOM 1492 C CA . SER A 1 191 ? -25.622 21.686 0.382 1.00 49.75 191 SER A CA 1
ATOM 1493 C C . SER A 1 191 ? -26.573 22.405 1.376 1.00 49.75 191 SER A C 1
ATOM 1495 O O . SER A 1 191 ? -26.958 23.535 1.089 1.00 49.75 191 SER A O 1
ATOM 1497 N N . GLN A 1 192 ? -26.968 21.837 2.512 1.00 49.97 192 GLN A N 1
ATOM 1498 C CA . GLN A 1 192 ? -27.967 22.373 3.442 1.00 49.97 192 GLN A CA 1
ATOM 1499 C C . GLN A 1 192 ? -27.525 22.331 4.912 1.00 49.97 192 GLN A C 1
ATOM 1501 O O . GLN A 1 192 ? -28.122 23.045 5.710 1.00 49.97 192 GLN A O 1
ATOM 1506 N N . ASP A 1 193 ? -26.476 21.579 5.267 1.00 52.16 193 ASP A N 1
ATOM 1507 C CA . ASP A 1 193 ? -25.983 21.484 6.648 1.00 52.16 193 ASP A CA 1
ATOM 1508 C C . ASP A 1 193 ? -24.461 21.693 6.694 1.00 52.16 193 ASP A C 1
ATOM 1510 O O . ASP A 1 193 ? -23.662 20.759 6.737 1.00 52.16 193 ASP A O 1
ATOM 1514 N N . THR A 1 194 ? -24.033 22.952 6.565 1.00 59.81 194 THR A N 1
ATOM 1515 C CA . THR A 1 194 ? -22.612 23.329 6.484 1.00 59.81 194 THR A CA 1
ATOM 1516 C C . THR A 1 194 ? -21.981 23.395 7.876 1.00 59.81 194 THR A C 1
ATOM 1518 O O . THR A 1 194 ? -21.487 24.442 8.306 1.00 59.81 194 THR A O 1
ATOM 1521 N N . ARG A 1 195 ? -22.009 22.287 8.621 1.00 69.38 195 ARG A N 1
ATOM 1522 C CA . ARG A 1 195 ? -21.237 22.177 9.861 1.00 69.38 195 ARG A CA 1
ATOM 1523 C C . ARG A 1 195 ? -19.768 21.979 9.491 1.00 69.38 195 ARG A C 1
ATOM 1525 O O . ARG A 1 195 ? -19.426 21.062 8.752 1.00 69.38 195 ARG A O 1
ATOM 1532 N N . ARG A 1 196 ? -18.901 22.882 9.958 1.00 77.94 196 ARG A N 1
ATOM 1533 C CA . ARG A 1 196 ? -17.451 22.726 9.801 1.00 77.94 196 ARG A CA 1
ATOM 1534 C C . ARG A 1 196 ? -16.944 21.775 10.869 1.00 77.94 196 ARG A C 1
ATOM 1536 O O . ARG A 1 196 ? -17.194 22.010 12.051 1.00 77.94 196 ARG A O 1
ATOM 1543 N N . TYR A 1 197 ? -16.224 20.751 10.439 1.00 81.88 197 TYR A N 1
ATOM 1544 C CA . TYR A 1 197 ? -15.525 19.842 11.331 1.00 81.88 197 TYR A CA 1
ATOM 1545 C C . TYR A 1 197 ? -14.027 20.097 11.257 1.00 81.88 197 TYR A C 1
ATOM 1547 O O . TYR A 1 197 ? -13.494 20.475 10.211 1.00 81.88 197 TYR A O 1
ATOM 1555 N N . LEU A 1 198 ? -13.359 19.875 12.385 1.00 85.31 198 LEU A N 1
ATOM 1556 C CA . LEU A 1 198 ? -11.906 19.840 12.426 1.00 85.31 198 LEU A CA 1
ATOM 1557 C C . LEU A 1 198 ? -11.430 18.597 11.676 1.00 85.31 198 LEU A C 1
ATOM 1559 O O . LEU A 1 198 ? -12.030 17.529 11.777 1.00 85.31 198 LEU A O 1
ATOM 1563 N N . ASP A 1 199 ? -10.313 18.709 10.971 1.00 82.75 199 ASP A N 1
ATOM 1564 C CA . ASP A 1 199 ? -9.773 17.620 10.156 1.00 82.75 199 ASP A CA 1
ATOM 1565 C C . ASP A 1 199 ? -9.172 16.444 10.946 1.00 82.75 199 ASP A C 1
ATOM 1567 O O . ASP A 1 199 ? -8.640 15.510 10.355 1.00 82.75 199 ASP A O 1
ATOM 1571 N N . TYR A 1 200 ? -9.267 16.481 12.275 1.00 88.06 200 TYR A N 1
ATOM 1572 C CA . TYR A 1 200 ? -8.879 15.420 13.208 1.00 88.06 200 TYR A CA 1
ATOM 1573 C C . TYR A 1 200 ? -10.039 14.953 14.102 1.00 88.06 200 TYR A C 1
ATOM 1575 O O . TYR A 1 200 ? -9.806 14.211 15.054 1.00 88.06 200 TYR A O 1
ATOM 1583 N N . ASP A 1 201 ? -11.266 15.406 13.839 1.00 90.00 201 ASP A N 1
ATOM 1584 C CA . ASP A 1 201 ? -12.460 15.002 14.581 1.00 90.00 201 ASP A CA 1
ATOM 1585 C C . ASP A 1 201 ? -13.135 13.800 13.904 1.00 90.00 201 ASP A C 1
ATOM 1587 O O . ASP A 1 201 ? -13.495 13.857 12.726 1.00 90.00 201 ASP A O 1
ATOM 1591 N N . LEU A 1 202 ? -13.317 12.705 14.645 1.00 90.56 202 LEU A N 1
ATOM 1592 C CA . LEU A 1 202 ? -13.951 11.488 14.133 1.00 90.56 202 LEU A CA 1
ATOM 1593 C C . LEU A 1 202 ? -15.443 11.691 13.813 1.00 90.56 202 LEU A C 1
ATOM 1595 O O . LEU A 1 202 ? -15.970 10.959 12.973 1.00 90.56 202 LEU A O 1
ATOM 1599 N N . GLU A 1 203 ? -16.106 12.712 14.380 1.00 89.31 203 GLU A N 1
ATOM 1600 C CA . GLU A 1 203 ? -17.478 13.086 13.989 1.00 89.31 203 GLU A CA 1
ATOM 1601 C C . GLU A 1 203 ? -17.537 13.431 12.486 1.00 89.31 203 GLU A C 1
ATOM 1603 O O . GLU A 1 203 ? -18.494 13.073 11.797 1.00 89.31 203 GLU A O 1
ATOM 1608 N N . ALA A 1 204 ? -16.470 14.032 11.936 1.00 87.00 204 ALA A N 1
ATOM 1609 C CA . ALA A 1 204 ? -16.365 14.330 10.506 1.00 87.00 204 ALA A CA 1
ATOM 1610 C C . ALA A 1 204 ? -16.404 13.056 9.651 1.00 87.00 204 ALA A C 1
ATOM 1612 O O . ALA A 1 204 ? -17.084 13.004 8.622 1.00 87.00 204 ALA A O 1
ATOM 1613 N N . LEU A 1 205 ? -15.682 12.019 10.092 1.00 88.19 205 LEU A N 1
ATOM 1614 C CA . LEU A 1 205 ? -15.616 10.739 9.398 1.00 88.19 205 LEU A CA 1
ATOM 1615 C C . LEU A 1 205 ? -16.971 10.035 9.432 1.00 88.19 205 LEU A C 1
ATOM 1617 O O . LEU A 1 205 ? -17.427 9.564 8.393 1.00 88.19 205 LEU A O 1
ATOM 1621 N N . GLU A 1 206 ? -17.637 10.014 10.589 1.00 87.38 206 GLU A N 1
ATOM 1622 C CA . GLU A 1 206 ? -18.957 9.397 10.745 1.00 87.38 206 GLU A CA 1
ATOM 1623 C C . GLU A 1 206 ? -19.995 10.026 9.799 1.00 87.38 206 GLU A C 1
ATOM 1625 O O . GLU A 1 206 ? -20.716 9.322 9.083 1.00 87.38 206 GLU A O 1
ATOM 1630 N N . VAL A 1 207 ? -20.039 11.361 9.747 1.00 87.88 207 VAL A N 1
ATOM 1631 C CA . VAL A 1 207 ? -20.955 12.107 8.871 1.00 87.88 207 VAL A CA 1
ATOM 1632 C C . VAL A 1 207 ? -20.657 11.837 7.394 1.00 87.88 207 VAL A C 1
ATOM 1634 O O . VAL A 1 207 ? -21.590 11.776 6.590 1.00 87.88 207 VAL A O 1
ATOM 1637 N N . TYR A 1 208 ? -19.389 11.623 7.032 1.00 85.00 208 TYR A N 1
ATOM 1638 C CA . TYR A 1 208 ? -18.983 11.304 5.662 1.00 85.00 208 TYR A CA 1
ATOM 1639 C C . TYR A 1 208 ? -19.354 9.871 5.244 1.00 85.00 208 TYR A C 1
ATOM 1641 O O . TYR A 1 208 ? -19.861 9.659 4.141 1.00 85.00 208 TYR A O 1
ATOM 1649 N N . ILE A 1 209 ? -19.111 8.874 6.102 1.00 87.06 209 ILE A N 1
ATOM 1650 C CA . ILE A 1 209 ? -19.287 7.453 5.745 1.00 87.06 209 ILE A CA 1
ATOM 1651 C C . ILE A 1 209 ? -20.742 6.984 5.839 1.00 87.06 209 ILE A C 1
ATOM 1653 O O . ILE A 1 209 ? -21.145 6.090 5.088 1.00 87.06 209 ILE A O 1
ATOM 1657 N N . ARG A 1 210 ? -21.556 7.602 6.709 1.00 85.38 210 ARG A N 1
ATOM 1658 C CA . ARG A 1 210 ? -22.952 7.199 6.948 1.00 85.38 210 ARG A CA 1
ATOM 1659 C C . ARG A 1 210 ? -23.822 7.256 5.673 1.00 85.38 210 ARG A C 1
ATOM 1661 O O . ARG A 1 210 ? -24.520 6.276 5.409 1.00 85.38 210 ARG A O 1
ATOM 1668 N N . PRO A 1 211 ? -23.778 8.309 4.828 1.00 84.75 211 PRO A N 1
ATOM 1669 C CA . PRO A 1 211 ? -24.505 8.338 3.552 1.00 84.75 211 PRO A CA 1
ATOM 1670 C C . PRO A 1 211 ? -23.982 7.335 2.518 1.00 84.75 211 PRO A C 1
ATOM 1672 O O . PRO A 1 211 ? -24.753 6.857 1.686 1.00 84.75 211 PRO A O 1
ATOM 1675 N N . LEU A 1 212 ? -22.685 7.013 2.566 1.00 82.12 212 LEU A N 1
ATOM 1676 C CA . LEU A 1 212 ? -22.038 6.077 1.643 1.00 82.12 212 LEU A CA 1
ATOM 1677 C C . LEU A 1 212 ? -22.362 4.611 1.954 1.00 82.12 212 LEU A C 1
ATOM 1679 O O . LEU A 1 212 ? -21.999 3.747 1.161 1.00 82.12 212 LEU A O 1
ATOM 1683 N N . LYS A 1 213 ? -23.040 4.331 3.079 1.00 80.88 213 LYS A N 1
ATOM 1684 C CA . LYS A 1 213 ? -23.276 2.972 3.596 1.00 80.88 213 LYS A CA 1
ATOM 1685 C C . LYS A 1 213 ? -21.981 2.156 3.682 1.00 80.88 213 LYS A C 1
ATOM 1687 O O . LYS A 1 213 ? -21.976 0.965 3.405 1.00 80.88 213 LYS A O 1
ATOM 1692 N N . CYS A 1 214 ? -20.877 2.823 4.012 1.00 83.69 214 CYS A N 1
ATOM 1693 C CA . CYS A 1 214 ? -19.608 2.155 4.241 1.00 83.69 214 CYS A CA 1
ATOM 1694 C C . CYS A 1 214 ? -19.672 1.473 5.609 1.00 83.69 214 CYS A C 1
ATOM 1696 O O . CYS A 1 214 ? -19.764 2.158 6.627 1.00 83.69 214 CYS A O 1
ATOM 1698 N N . GLU A 1 215 ? -19.643 0.144 5.615 1.00 81.81 215 GLU A N 1
ATOM 1699 C CA . GLU A 1 215 ? -19.826 -0.660 6.831 1.00 81.81 215 GLU A CA 1
ATOM 1700 C C . GLU A 1 215 ? -18.544 -0.719 7.671 1.00 81.81 215 GLU A C 1
ATOM 1702 O O . GLU A 1 215 ? -18.607 -0.723 8.899 1.00 81.81 215 GLU A O 1
ATOM 1707 N N . HIS A 1 216 ? -17.371 -0.663 7.025 1.00 88.50 216 HIS A N 1
ATOM 1708 C CA . HIS A 1 216 ? -16.086 -0.811 7.710 1.00 88.50 216 HIS A CA 1
ATOM 1709 C C . HIS A 1 216 ? -15.037 0.212 7.273 1.00 88.50 216 HIS A C 1
ATOM 1711 O O . HIS A 1 216 ? -14.866 0.500 6.086 1.00 88.50 216 HIS A O 1
ATOM 1717 N N . VAL A 1 217 ? -14.266 0.697 8.248 1.00 92.25 217 VAL A N 1
ATOM 1718 C CA . VAL A 1 217 ? -13.004 1.412 8.033 1.00 92.25 217 VAL A CA 1
ATOM 1719 C C . VAL A 1 217 ? -11.884 0.560 8.624 1.00 92.25 217 VAL A C 1
ATOM 1721 O O . VAL A 1 217 ? -11.765 0.422 9.837 1.00 92.25 217 VAL A O 1
ATOM 1724 N N . PHE A 1 218 ? -11.071 -0.037 7.760 1.00 94.00 218 PHE A N 1
ATOM 1725 C CA . PHE A 1 218 ? -9.917 -0.838 8.146 1.00 94.00 218 PHE A CA 1
ATOM 1726 C C . PHE A 1 218 ? -8.718 0.078 8.385 1.00 94.00 218 PHE A C 1
ATOM 1728 O O . PHE A 1 218 ? -8.315 0.812 7.483 1.00 94.00 218 PHE A O 1
ATOM 1735 N N . VAL A 1 219 ? -8.129 0.013 9.578 1.00 95.06 219 VAL A N 1
ATOM 1736 C CA . VAL A 1 219 ? -6.915 0.762 9.927 1.00 95.06 219 VAL A CA 1
ATOM 1737 C C . VAL A 1 219 ? -5.752 -0.215 10.060 1.00 95.06 219 VAL A C 1
ATOM 1739 O O . VAL A 1 219 ? -5.743 -1.073 10.940 1.00 95.06 219 VAL A O 1
ATOM 1742 N N . ALA A 1 220 ? -4.769 -0.094 9.172 1.00 94.81 220 ALA A N 1
ATOM 1743 C CA . ALA A 1 220 ? -3.591 -0.947 9.128 1.00 94.81 220 ALA A CA 1
ATOM 1744 C C . ALA A 1 220 ? -2.352 -0.200 9.636 1.00 94.81 220 ALA A C 1
ATOM 1746 O O . ALA A 1 220 ? -1.916 0.775 9.026 1.00 94.81 220 ALA A O 1
ATOM 1747 N N . PHE A 1 221 ? -1.753 -0.692 10.720 1.00 93.81 221 PHE A N 1
ATOM 1748 C CA . PHE A 1 221 ? -0.462 -0.220 11.228 1.00 93.81 221 PHE A CA 1
ATOM 1749 C C . PHE A 1 221 ? 0.657 -1.002 10.537 1.00 93.81 221 PHE A C 1
ATOM 1751 O O . PHE A 1 221 ? 0.888 -2.167 10.857 1.00 93.81 221 PHE A O 1
ATOM 1758 N N . GLN A 1 222 ? 1.311 -0.388 9.552 1.00 90.50 222 GLN A N 1
ATOM 1759 C CA . GLN A 1 222 ? 2.231 -1.098 8.660 1.00 90.50 222 GLN A CA 1
ATOM 1760 C C . GLN A 1 222 ? 3.523 -1.537 9.361 1.00 90.50 222 GLN A C 1
ATOM 1762 O O . GLN A 1 222 ? 3.973 -2.668 9.196 1.00 90.50 222 GLN A O 1
ATOM 1767 N N . ASP A 1 223 ? 4.098 -0.640 10.149 1.00 89.69 223 ASP A N 1
ATOM 1768 C CA . ASP A 1 223 ? 5.332 -0.800 10.910 1.00 89.69 223 ASP A CA 1
ATOM 1769 C C . ASP A 1 223 ? 5.032 -0.607 12.401 1.00 89.69 223 ASP A C 1
ATOM 1771 O O . ASP A 1 223 ? 5.571 0.282 13.054 1.00 89.69 223 ASP A O 1
ATOM 1775 N N . SER A 1 224 ? 4.131 -1.433 12.948 1.00 89.94 224 SER A N 1
ATOM 1776 C CA . SER A 1 224 ? 3.629 -1.303 14.327 1.00 89.94 224 SER A CA 1
ATOM 1777 C C . SER A 1 224 ? 4.731 -1.231 15.394 1.00 89.94 224 SER A C 1
ATOM 1779 O O . SER A 1 224 ? 4.531 -0.630 16.442 1.00 89.94 224 SER A O 1
ATOM 1781 N N . GLU A 1 225 ? 5.900 -1.819 15.129 1.00 89.31 225 GLU A N 1
ATOM 1782 C CA . GLU A 1 225 ? 7.086 -1.765 15.997 1.00 89.31 225 GLU A CA 1
ATOM 1783 C C . GLU A 1 225 ? 7.737 -0.375 16.096 1.00 89.31 225 GLU A C 1
ATOM 1785 O O . GLU A 1 225 ? 8.454 -0.104 17.058 1.00 89.31 225 GLU A O 1
ATOM 1790 N N . GLY A 1 226 ? 7.486 0.506 15.126 1.00 91.25 226 GLY A N 1
ATOM 1791 C CA . GLY A 1 226 ? 7.967 1.887 15.120 1.00 91.25 226 GLY A CA 1
ATOM 1792 C C . GLY A 1 226 ? 7.058 2.868 15.863 1.00 91.25 226 GLY A C 1
ATOM 1793 O O . GLY A 1 226 ? 7.448 4.016 16.068 1.00 91.25 226 GLY A O 1
ATOM 1794 N N . PHE A 1 227 ? 5.849 2.455 16.259 1.00 94.25 227 PHE A N 1
ATOM 1795 C CA . PHE A 1 227 ? 4.902 3.329 16.952 1.00 94.25 227 PHE A CA 1
ATOM 1796 C C . PHE A 1 227 ? 5.235 3.465 18.438 1.00 94.25 227 PHE A C 1
ATOM 1798 O O . PHE A 1 227 ? 5.603 2.502 19.111 1.00 94.25 227 PHE A O 1
ATOM 1805 N N . ASP A 1 228 ? 5.017 4.667 18.974 1.00 94.56 228 ASP A N 1
ATOM 1806 C CA . ASP A 1 228 ? 4.987 4.870 20.418 1.00 94.56 228 ASP A CA 1
ATOM 1807 C C . ASP A 1 228 ? 3.793 4.115 21.031 1.00 94.56 228 ASP A C 1
ATOM 1809 O O . ASP A 1 228 ? 2.659 4.193 20.545 1.00 94.56 228 ASP A O 1
ATOM 1813 N N . SER A 1 229 ? 4.044 3.366 22.104 1.00 93.56 229 SER A N 1
ATOM 1814 C CA . SER A 1 229 ? 3.031 2.497 22.709 1.00 93.56 229 SER A CA 1
ATOM 1815 C C . SER A 1 229 ? 1.895 3.275 23.372 1.00 93.56 229 SER A C 1
ATOM 1817 O O . SER A 1 229 ? 0.757 2.800 23.360 1.00 93.56 229 SER A O 1
ATOM 1819 N N . SER A 1 230 ? 2.169 4.469 23.911 1.00 94.44 230 SER A N 1
ATOM 1820 C CA . SER A 1 230 ? 1.127 5.327 24.481 1.00 94.44 230 SER A CA 1
ATOM 1821 C C . SER A 1 230 ? 0.222 5.877 23.383 1.00 94.44 230 SER A C 1
ATOM 1823 O O . SER A 1 230 ? -0.998 5.800 23.502 1.00 94.44 230 SER A O 1
ATOM 1825 N N . LEU A 1 231 ? 0.805 6.280 22.252 1.00 94.75 231 LEU A N 1
ATOM 1826 C CA . LEU A 1 231 ? 0.047 6.727 21.088 1.00 94.75 231 LEU A CA 1
ATOM 1827 C C . LEU A 1 231 ? -0.852 5.625 20.508 1.00 94.75 231 LEU A C 1
ATOM 1829 O O . LEU A 1 231 ? -2.012 5.885 20.185 1.00 94.75 231 LEU A O 1
ATOM 1833 N N . LEU A 1 232 ? -0.337 4.400 20.368 1.00 93.31 232 LEU A N 1
ATOM 1834 C CA . LEU A 1 232 ? -1.134 3.276 19.871 1.00 93.31 232 LEU A CA 1
ATOM 1835 C C . LEU A 1 232 ? -2.306 2.968 20.816 1.00 93.31 232 LEU A C 1
ATOM 1837 O O . LEU A 1 232 ? -3.422 2.736 20.355 1.00 93.31 232 LEU A O 1
ATOM 1841 N N . SER A 1 233 ? -2.068 3.020 22.131 1.00 94.00 233 SER A N 1
ATOM 1842 C CA . SER A 1 233 ? -3.114 2.843 23.145 1.00 94.00 233 SER A CA 1
ATOM 1843 C C . SER A 1 233 ? -4.186 3.935 23.066 1.00 94.00 233 SER A C 1
ATOM 1845 O O . SER A 1 233 ? -5.380 3.625 23.118 1.00 94.00 233 SER A O 1
ATOM 1847 N N . ASP A 1 234 ? -3.782 5.197 22.913 1.00 95.00 234 ASP A N 1
ATOM 1848 C CA . ASP A 1 234 ? -4.705 6.329 22.781 1.00 95.00 234 ASP A CA 1
ATOM 1849 C C . ASP A 1 234 ? -5.568 6.201 21.516 1.00 95.00 234 ASP A C 1
ATOM 1851 O O . ASP A 1 234 ? -6.781 6.402 21.570 1.00 95.00 234 ASP A O 1
ATOM 1855 N N . LEU A 1 235 ? -4.966 5.801 20.388 1.00 94.06 235 LEU A N 1
ATOM 1856 C CA . LEU A 1 235 ? -5.680 5.561 19.129 1.00 94.06 235 LEU A CA 1
ATOM 1857 C C . LEU A 1 235 ? -6.704 4.432 19.250 1.00 94.06 235 LEU A C 1
ATOM 1859 O O . LEU A 1 235 ? -7.854 4.613 18.861 1.00 94.06 235 LEU A O 1
ATOM 1863 N N . ILE A 1 236 ? -6.309 3.289 19.816 1.00 92.06 236 ILE A N 1
ATOM 1864 C CA . ILE A 1 236 ? -7.220 2.152 20.017 1.00 92.06 236 ILE A CA 1
ATOM 1865 C C . ILE A 1 236 ? -8.396 2.560 20.911 1.00 92.06 236 ILE A C 1
ATOM 1867 O O . ILE A 1 236 ? -9.527 2.177 20.632 1.00 92.06 236 ILE A O 1
ATOM 1871 N N . THR A 1 237 ? -8.141 3.357 21.952 1.00 92.25 237 THR A N 1
ATOM 1872 C CA . THR A 1 237 ? -9.189 3.838 22.866 1.00 92.25 237 THR A CA 1
ATOM 1873 C C . THR A 1 237 ? -10.164 4.785 22.168 1.00 92.25 237 THR A C 1
ATOM 1875 O O . THR A 1 237 ? -11.355 4.740 22.448 1.00 92.25 237 THR A O 1
ATOM 1878 N N . LEU A 1 238 ? -9.683 5.629 21.252 1.00 92.50 238 LEU A N 1
ATOM 1879 C CA . LEU A 1 238 ? -10.527 6.558 20.493 1.00 92.50 238 LEU A CA 1
ATOM 1880 C C . LEU A 1 238 ? -11.332 5.899 19.372 1.00 92.50 238 LEU A C 1
ATOM 1882 O O . LEU A 1 238 ? -12.315 6.480 18.922 1.00 92.50 238 LEU A O 1
ATOM 1886 N N . PHE A 1 239 ? -10.906 4.731 18.894 1.00 90.06 239 PHE A N 1
ATOM 1887 C CA . PHE A 1 239 ? -11.632 3.979 17.871 1.00 90.06 239 PHE A CA 1
ATOM 1888 C C . PHE A 1 239 ? -12.764 3.103 18.435 1.00 90.06 239 PHE A C 1
ATOM 1890 O O . PHE A 1 239 ? -13.506 2.527 17.639 1.00 90.06 239 PHE A O 1
ATOM 1897 N N . GLN A 1 240 ? -12.880 2.964 19.764 1.00 80.06 240 GLN A N 1
ATOM 1898 C CA . GLN A 1 240 ? -13.973 2.242 20.436 1.00 80.06 240 GLN A CA 1
ATOM 1899 C C . GLN A 1 240 ? -15.209 3.127 20.592 1.00 80.06 240 GLN A C 1
ATOM 1901 O O . GLN A 1 240 ? -16.321 2.582 20.417 1.00 80.06 240 GLN A O 1
#

Nearest PDB structures (foldseek):
  4xgc-assembly1_C  TM=8.015E-01  e=4.516E-04  Drosophila melanogaster
  7jk2-assembly1_C  TM=7.196E-01  e=7.633E-04  Drosophila melanogaster
  7jk4-assembly1_C  TM=7.207E-01  e=8.577E-04  Drosophila melanogaster
  7jk3-assembly1_C  TM=7.217E-01  e=1.629E-03  Drosophila melanogaster
  7jpq-assembly1_C  TM=7.536E-01  e=1.255E-02  Homo sapiens

Solvent-accessible surface area (backbone atoms only — not comparable to full-atom values): 15504 Å² total; per-residue (Å²): 139,84,81,86,77,86,80,75,81,76,78,52,84,69,80,73,56,93,74,83,86,85,60,88,77,60,69,79,78,64,87,82,83,82,85,93,84,79,82,90,73,87,87,77,88,85,88,79,77,100,75,94,76,78,76,67,89,57,75,51,48,79,94,59,68,44,52,68,69,55,37,47,48,52,49,50,52,47,53,57,53,49,50,56,51,49,53,52,51,54,49,52,61,57,56,70,47,44,66,61,50,50,52,52,53,52,47,61,72,45,32,75,76,75,34,74,94,55,85,78,80,84,86,84,89,74,72,94,54,65,82,60,46,58,56,52,56,51,51,47,40,56,49,45,38,72,75,73,47,36,36,60,27,80,46,44,32,92,64,41,79,42,66,63,44,38,35,27,49,44,41,50,48,54,65,53,60,96,84,79,88,90,69,76,62,43,86,57,64,79,98,80,52,90,57,80,33,55,47,58,42,66,68,45,46,52,68,52,34,61,83,69,66,46,82,44,75,47,78,40,66,76,45,61,87,65,45,57,69,67,54,53,51,52,51,57,62,72,73,107

Radius of gyration: 28.95 Å; Cα contacts (8 Å, |Δi|>4): 163; chains: 1; bounding box: 81×73×62 Å

pLDDT: mean 79.17, std 18.55, range [37.62, 98.06]